Protein AF-A0A7S1AGC5-F1 (afdb_monomer_lite)

InterPro domains:
  IPR004308 Glutamate-cysteine ligase catalytic subunit [PF03074] (1-247)
  IPR004308 Glutamate-cysteine ligase catalytic subunit [PTHR11164] (1-246)
  IPR014746 Glutamine synthetase/guanido kinase, catalytic domain [SSF55931] (6-241)

Sequence (259 aa):
FGACQCCTQVTLLTRNLEEARFLTDQFLVLAPLFLALTAATPFYRGLVSDFDTRMPAFYQTWDDRREDELETVRNSRCSANDLFIGRSLVDDAQREADVNDVQVPVCGAALRCLMEAGVDPVLSRHAAHVLARDPLCVFKDRLEIDDETNNDHWEQLQGTNWGNVRFKPPPGVHSDIGWRVEFRSPEVQLTDFENAAIIATIRVVAQVIVEEQIDLVIPVSLCEANDVASSERDAASLGLFWFKDTSGVSRRPLSSILS

Secondary structure (DSSP, 8-state):
--TT--B--EEEE-SSHHHHHHHHHHHHHHHHHHHHHT----EETTEE-SBSSSHHHHHTTT----GGGTTT--S-SBSS------GGGTS-HHHHHHHS-S-----HHHHHHHHHTT--HHHHHHHHHHTTSPPS---GGGSS--TTT--HHHHHHHHT-B-SEEEE--SSTT-S---EEEE--PBPPSSHHHHHHHHHHHHHHHHHHHHHT------HHHHHHHHHHHHBTTHHHH-EEEEEETTEEEEEEHHHH--

Radius of gyration: 18.39 Å; chains: 1; bounding box: 48×44×51 Å

Structure (mmCIF, N/CA/C/O backbone):
data_AF-A0A7S1AGC5-F1
#
_entry.id   AF-A0A7S1AGC5-F1
#
loop_
_atom_site.group_PDB
_atom_site.id
_atom_site.type_symbol
_atom_site.label_atom_id
_atom_site.label_alt_id
_atom_site.label_comp_id
_atom_site.label_asym_id
_atom_site.label_entity_id
_atom_site.label_seq_id
_atom_site.pdbx_PDB_ins_code
_atom_site.Cartn_x
_atom_site.Cartn_y
_atom_site.Cartn_z
_atom_site.occupancy
_atom_site.B_iso_or_equiv
_atom_site.auth_seq_id
_atom_site.auth_comp_id
_atom_site.auth_asym_id
_atom_site.auth_atom_id
_atom_site.pdbx_PDB_model_num
ATOM 1 N N . PHE A 1 1 ? -14.255 10.837 -10.267 1.00 69.56 1 PHE A N 1
ATOM 2 C CA . PHE A 1 1 ? -13.808 11.642 -9.107 1.00 69.56 1 PHE A CA 1
ATOM 3 C C . PHE A 1 1 ? -12.783 10.808 -8.363 1.00 69.56 1 PHE A C 1
ATOM 5 O O . PHE A 1 1 ? -12.964 9.604 -8.356 1.00 69.56 1 PHE A O 1
ATOM 12 N N . GLY A 1 2 ? -11.745 11.416 -7.786 1.00 73.88 2 GLY A N 1
ATOM 13 C CA . GLY A 1 2 ? -10.820 10.725 -6.876 1.00 73.88 2 GLY A CA 1
ATOM 14 C C . GLY A 1 2 ? -9.352 11.137 -7.034 1.00 73.88 2 GLY A C 1
ATOM 15 O O . GLY A 1 2 ? -8.724 11.498 -6.048 1.00 73.88 2 GLY A O 1
ATOM 16 N N . ALA A 1 3 ? -8.847 11.282 -8.266 1.00 75.81 3 ALA A N 1
ATOM 17 C CA . ALA A 1 3 ? -7.484 11.786 -8.536 1.00 75.81 3 ALA A CA 1
ATOM 18 C C . ALA A 1 3 ? -7.168 13.155 -7.898 1.00 75.81 3 ALA A C 1
ATOM 20 O O . ALA A 1 3 ? -6.013 13.474 -7.643 1.00 75.81 3 ALA A O 1
ATOM 21 N N . CYS A 1 4 ? -8.195 13.983 -7.683 1.00 81.25 4 CYS A N 1
ATOM 22 C CA . CYS A 1 4 ? -8.073 15.333 -7.127 1.00 81.25 4 CYS A CA 1
ATOM 23 C C . CYS A 1 4 ? -8.247 15.380 -5.599 1.00 81.25 4 CYS A C 1
ATOM 25 O O . CYS A 1 4 ? -8.431 16.464 -5.051 1.00 81.25 4 CYS A O 1
ATOM 27 N N . GLN A 1 5 ? -8.273 14.229 -4.922 1.00 90.69 5 GLN A N 1
ATOM 28 C CA . GLN A 1 5 ? -8.320 14.161 -3.463 1.00 90.69 5 GLN A CA 1
ATOM 29 C C . GLN A 1 5 ? -6.912 14.295 -2.880 1.00 90.69 5 GLN A C 1
ATOM 31 O O . GLN A 1 5 ? -5.921 13.901 -3.495 1.00 90.69 5 GLN A O 1
ATOM 36 N N . CYS A 1 6 ? -6.833 14.853 -1.679 1.00 93.62 6 CYS A N 1
ATOM 37 C CA . CYS A 1 6 ? -5.575 15.099 -0.990 1.00 93.62 6 CYS A CA 1
ATOM 38 C C . CYS A 1 6 ? -5.292 13.996 0.038 1.00 93.62 6 CYS A C 1
ATOM 40 O O . CYS A 1 6 ? -6.204 13.353 0.552 1.00 93.62 6 CYS A O 1
ATOM 42 N N . CYS A 1 7 ? -4.016 13.778 0.341 1.00 96.06 7 CYS A N 1
ATOM 43 C CA . CYS A 1 7 ? -3.577 12.818 1.349 1.00 96.06 7 CYS A CA 1
ATOM 44 C C . CYS A 1 7 ? -2.245 13.242 1.957 1.00 96.06 7 CYS A C 1
ATOM 46 O O . CYS A 1 7 ? -1.524 14.059 1.377 1.00 96.06 7 CYS A O 1
ATOM 48 N N . THR A 1 8 ? -1.918 12.643 3.096 1.00 97.75 8 THR A N 1
ATOM 49 C CA . THR A 1 8 ? -0.620 12.804 3.748 1.00 97.75 8 THR A CA 1
ATOM 50 C C . THR A 1 8 ? 0.205 11.552 3.489 1.00 97.75 8 THR A C 1
ATOM 52 O O . THR A 1 8 ? -0.164 10.458 3.907 1.00 97.75 8 THR A O 1
ATOM 55 N N . GLN A 1 9 ? 1.322 11.706 2.773 1.00 97.94 9 GLN A N 1
ATOM 56 C CA . GLN A 1 9 ? 2.222 10.603 2.427 1.00 97.94 9 GLN A CA 1
ATOM 57 C C . GLN A 1 9 ? 3.586 10.806 3.079 1.00 97.94 9 GLN A C 1
ATOM 59 O O . GLN A 1 9 ? 4.119 11.916 3.091 1.00 97.94 9 GLN A O 1
ATOM 64 N N . VAL A 1 10 ? 4.170 9.724 3.592 1.00 98.38 10 VAL A N 1
ATOM 65 C CA . VAL A 1 10 ? 5.483 9.747 4.248 1.00 98.38 10 VAL A CA 1
ATOM 66 C C . VAL A 1 10 ? 6.407 8.777 3.536 1.00 98.38 10 VAL A C 1
ATOM 68 O O . VAL A 1 10 ? 6.153 7.579 3.532 1.00 98.38 10 VAL A O 1
ATOM 71 N N . THR A 1 11 ? 7.495 9.282 2.953 1.00 98.56 11 THR A N 1
ATOM 72 C CA . THR A 1 11 ? 8.557 8.440 2.386 1.00 98.56 11 THR A CA 1
ATOM 73 C C . THR A 1 11 ? 9.732 8.368 3.349 1.00 98.56 11 THR A C 1
ATOM 75 O O . THR A 1 11 ? 10.329 9.392 3.677 1.00 98.56 11 THR A O 1
ATOM 78 N N . LEU A 1 12 ? 10.085 7.157 3.773 1.00 98.44 12 LEU A N 1
ATOM 79 C CA . LEU A 1 12 ? 11.221 6.886 4.647 1.00 98.44 12 LEU A CA 1
ATOM 80 C C . LEU A 1 12 ? 12.354 6.237 3.849 1.00 98.44 12 LEU A C 1
ATOM 82 O O . LEU A 1 12 ? 12.118 5.302 3.087 1.00 98.44 12 LEU A O 1
ATOM 86 N N . LEU A 1 13 ? 13.578 6.735 4.030 1.00 97.81 13 LEU A N 1
ATOM 87 C CA . LEU A 1 13 ? 14.806 6.092 3.558 1.00 97.81 13 LEU A CA 1
ATOM 88 C C . LEU A 1 13 ? 15.202 4.989 4.545 1.00 97.81 13 LEU A C 1
ATOM 90 O O . LEU A 1 13 ? 15.234 5.242 5.749 1.00 97.81 13 LEU A O 1
ATOM 94 N N . THR A 1 14 ? 15.517 3.799 4.040 1.00 97.75 14 THR A N 1
ATOM 95 C CA . THR A 1 14 ? 15.947 2.656 4.857 1.00 97.75 14 THR A CA 1
ATOM 96 C C . THR A 1 14 ? 17.441 2.390 4.713 1.00 97.75 14 THR A C 1
ATOM 98 O O . THR A 1 14 ? 18.098 2.869 3.786 1.00 97.75 14 THR A O 1
ATOM 101 N N . ARG A 1 15 ? 17.996 1.600 5.638 1.00 96.38 15 ARG A N 1
ATOM 102 C CA . ARG A 1 15 ? 19.421 1.230 5.648 1.00 96.38 15 ARG A CA 1
ATOM 103 C C . ARG A 1 15 ? 19.830 0.421 4.417 1.00 96.38 15 ARG A C 1
ATOM 105 O O . ARG A 1 15 ? 20.948 0.563 3.933 1.00 96.38 15 ARG A O 1
ATOM 112 N N . ASN A 1 16 ? 18.952 -0.463 3.946 1.00 96.88 16 ASN A N 1
ATOM 113 C CA . ASN A 1 16 ? 19.202 -1.366 2.825 1.00 96.88 16 ASN A CA 1
ATOM 114 C C . ASN A 1 16 ? 17.882 -1.945 2.269 1.00 96.88 16 ASN A C 1
ATOM 116 O O . ASN A 1 16 ? 16.785 -1.591 2.714 1.00 96.88 16 ASN A O 1
ATOM 120 N N . LEU A 1 17 ? 18.015 -2.843 1.288 1.00 97.31 17 LEU A N 1
ATOM 121 C CA . LEU A 1 17 ? 16.912 -3.566 0.653 1.00 97.31 17 LEU A CA 1
ATOM 122 C C . LEU A 1 17 ? 16.112 -4.428 1.644 1.00 97.31 17 LEU A C 1
ATOM 124 O O . LEU A 1 17 ? 14.888 -4.464 1.569 1.00 97.31 17 LEU A O 1
ATOM 128 N N . GLU A 1 18 ? 16.778 -5.123 2.566 1.00 97.25 18 GLU A N 1
ATOM 129 C CA . GLU A 1 18 ? 16.114 -6.035 3.507 1.00 97.25 18 GLU A CA 1
ATOM 130 C C . GLU A 1 18 ? 15.197 -5.277 4.466 1.00 97.25 18 GLU A C 1
ATOM 132 O O . GLU A 1 18 ? 14.031 -5.638 4.616 1.00 97.25 18 GLU A O 1
ATOM 137 N N . GLU A 1 19 ? 15.682 -4.172 5.034 1.00 98.19 19 GLU A N 1
ATOM 138 C CA . GLU A 1 19 ? 14.865 -3.293 5.869 1.00 98.19 19 GLU A CA 1
ATOM 139 C C . GLU A 1 19 ? 13.709 -2.673 5.081 1.00 98.19 19 GLU A C 1
ATOM 141 O O . GLU A 1 19 ? 12.598 -2.595 5.599 1.00 98.19 19 GLU A O 1
ATOM 146 N N . ALA A 1 20 ? 13.937 -2.264 3.827 1.00 98.50 20 ALA A N 1
ATOM 147 C CA . ALA A 1 20 ? 12.875 -1.722 2.981 1.00 98.50 20 ALA A CA 1
ATOM 148 C C . ALA A 1 20 ? 11.747 -2.735 2.765 1.00 98.50 20 ALA A C 1
ATOM 150 O O . ALA A 1 20 ? 10.573 -2.386 2.869 1.00 98.50 20 ALA A O 1
ATOM 151 N N . ARG A 1 21 ? 12.096 -3.996 2.495 1.00 98.19 21 ARG A N 1
ATOM 152 C CA . ARG A 1 21 ? 11.124 -5.080 2.315 1.00 98.19 21 ARG A CA 1
ATOM 153 C C . ARG A 1 21 ? 10.388 -5.382 3.618 1.00 98.19 21 ARG A C 1
ATOM 155 O O . ARG A 1 21 ? 9.165 -5.432 3.620 1.00 98.19 21 ARG A O 1
ATOM 162 N N . PHE A 1 22 ? 11.120 -5.505 4.725 1.00 98.44 22 PHE A N 1
ATOM 163 C CA . PHE A 1 22 ? 10.536 -5.739 6.046 1.00 98.44 22 PHE A CA 1
ATOM 164 C C . PHE A 1 22 ? 9.552 -4.634 6.446 1.00 98.44 22 PHE A C 1
ATOM 166 O O . PHE A 1 22 ? 8.420 -4.926 6.828 1.00 98.44 22 PHE A O 1
ATOM 173 N N . LEU A 1 23 ? 9.961 -3.368 6.315 1.00 98.62 23 LEU A N 1
ATOM 174 C CA . LEU A 1 23 ? 9.132 -2.220 6.669 1.00 98.62 23 LEU A CA 1
ATOM 175 C C . LEU A 1 23 ? 7.927 -2.072 5.736 1.00 98.62 23 LEU A C 1
ATOM 177 O O . LEU A 1 23 ? 6.854 -1.703 6.208 1.00 98.62 23 LEU A O 1
ATOM 181 N N . THR A 1 24 ? 8.083 -2.386 4.443 1.00 98.56 24 THR A N 1
ATOM 182 C CA . THR A 1 24 ? 6.959 -2.438 3.495 1.00 98.56 24 THR A CA 1
ATOM 183 C C . THR A 1 24 ? 5.875 -3.359 4.040 1.00 98.56 24 THR A C 1
ATOM 185 O O . THR A 1 24 ? 4.752 -2.904 4.237 1.00 98.56 24 THR A O 1
ATOM 188 N N . ASP A 1 25 ? 6.223 -4.594 4.400 1.00 98.50 25 ASP A N 1
ATOM 189 C CA . ASP A 1 25 ? 5.255 -5.567 4.909 1.00 98.50 25 ASP A CA 1
ATOM 190 C C . ASP A 1 25 ? 4.541 -5.099 6.181 1.00 98.50 25 ASP A C 1
ATOM 192 O O . ASP A 1 25 ? 3.322 -5.225 6.291 1.00 98.50 25 ASP A O 1
ATOM 196 N N . GLN A 1 26 ? 5.266 -4.497 7.128 1.00 98.31 26 GLN A N 1
ATOM 197 C CA . GLN A 1 26 ? 4.637 -4.017 8.364 1.00 98.31 26 GLN A CA 1
ATOM 198 C C . GLN A 1 26 ? 3.696 -2.840 8.091 1.00 98.31 26 GLN A C 1
ATOM 200 O O . GLN A 1 26 ? 2.616 -2.730 8.673 1.00 98.31 26 GLN A O 1
ATOM 205 N N . PHE A 1 27 ? 4.081 -1.964 7.166 1.00 98.62 27 PHE A N 1
ATOM 206 C CA . PHE A 1 27 ? 3.257 -0.843 6.744 1.00 98.62 27 PHE A CA 1
ATOM 207 C C . PHE A 1 27 ? 1.986 -1.277 6.015 1.00 98.62 27 PHE A C 1
ATOM 209 O O . PHE A 1 27 ? 0.966 -0.611 6.183 1.00 98.62 27 PHE A O 1
ATOM 216 N N . LEU A 1 28 ? 2.007 -2.383 5.262 1.00 98.12 28 LEU A N 1
ATOM 217 C CA . LEU A 1 28 ? 0.807 -2.926 4.612 1.00 98.12 28 LEU A CA 1
ATOM 218 C C . LEU A 1 28 ? -0.292 -3.232 5.641 1.00 98.12 28 LEU A C 1
ATOM 220 O O . LEU A 1 28 ? -1.453 -2.903 5.410 1.00 98.12 28 LEU A O 1
ATOM 224 N N . VAL A 1 29 ? 0.080 -3.789 6.797 1.00 98.31 29 VAL A N 1
ATOM 225 C CA . VAL A 1 29 ? -0.856 -4.123 7.884 1.00 98.31 29 VAL A CA 1
ATOM 226 C C . VAL A 1 29 ? -1.382 -2.869 8.587 1.00 98.31 29 VAL A C 1
ATOM 228 O O . VAL A 1 29 ? -2.554 -2.794 8.953 1.00 98.31 29 VAL A O 1
ATOM 231 N N . LEU A 1 30 ? -0.523 -1.864 8.771 1.00 98.44 30 LEU A N 1
ATOM 232 C CA . LEU A 1 30 ? -0.872 -0.624 9.469 1.00 98.44 30 LEU A CA 1
ATOM 233 C C . LEU A 1 30 ? -1.668 0.361 8.609 1.00 98.44 30 LEU A C 1
ATOM 235 O O . LEU A 1 30 ? -2.401 1.189 9.153 1.00 98.44 30 LEU A O 1
ATOM 239 N N . ALA A 1 31 ? -1.527 0.301 7.286 1.00 98.44 31 ALA A N 1
ATOM 240 C CA . ALA A 1 31 ? -2.108 1.280 6.377 1.00 98.44 31 ALA A CA 1
ATOM 241 C C . ALA A 1 31 ? -3.631 1.461 6.539 1.00 98.44 31 ALA A C 1
ATOM 243 O O . ALA A 1 31 ? -4.048 2.619 6.660 1.00 98.44 31 ALA A O 1
ATOM 244 N N . PRO A 1 32 ? -4.455 0.399 6.633 1.00 98.25 32 PRO A N 1
ATOM 245 C CA . PRO A 1 32 ? -5.886 0.546 6.892 1.00 98.25 32 PRO A CA 1
ATOM 246 C C . PRO A 1 32 ? -6.211 1.169 8.256 1.00 98.25 32 PRO A C 1
ATOM 248 O O . PRO A 1 32 ? -7.157 1.940 8.379 1.00 98.25 32 PRO A O 1
ATOM 251 N N . LEU A 1 33 ? -5.413 0.892 9.293 1.00 98.31 33 LEU A N 1
ATOM 252 C CA . LEU A 1 33 ? -5.657 1.449 10.629 1.00 98.31 33 LEU A CA 1
ATOM 253 C C . LEU A 1 33 ? -5.441 2.965 10.633 1.00 98.31 33 LEU A C 1
ATOM 255 O O . LEU A 1 33 ? -6.264 3.715 11.152 1.00 98.31 33 LEU A O 1
ATOM 259 N N . PHE A 1 34 ? -4.357 3.426 10.002 1.00 98.44 34 PHE A N 1
ATOM 260 C CA . PHE A 1 34 ? -4.093 4.856 9.836 1.00 98.44 34 PHE A CA 1
ATOM 261 C C . PHE A 1 34 ? -5.129 5.539 8.942 1.00 98.44 34 PHE A C 1
ATOM 263 O O . PHE A 1 34 ? -5.485 6.684 9.204 1.00 98.44 34 PHE A O 1
ATOM 270 N N . LEU A 1 35 ? -5.631 4.856 7.912 1.00 98.50 35 LEU A N 1
ATOM 271 C CA . LEU A 1 35 ? -6.702 5.377 7.066 1.00 98.50 35 LEU A CA 1
ATOM 272 C C . LEU A 1 35 ? -7.980 5.629 7.877 1.00 98.50 35 LEU A C 1
ATOM 274 O O . LEU A 1 35 ? -8.516 6.732 7.820 1.00 98.50 35 LEU A O 1
ATOM 278 N N . ALA A 1 36 ? -8.393 4.660 8.701 1.00 98.50 36 ALA A N 1
ATOM 279 C CA . ALA A 1 36 ? -9.536 4.816 9.597 1.00 98.50 36 ALA A CA 1
ATOM 280 C C . ALA A 1 36 ? -9.314 5.948 10.612 1.00 98.50 36 ALA A C 1
ATOM 282 O O . ALA A 1 36 ? -10.169 6.812 10.772 1.00 98.50 36 ALA A O 1
ATOM 283 N N . LEU A 1 37 ? -8.147 5.985 11.269 1.00 98.12 37 LEU A N 1
ATOM 284 C CA . LEU A 1 37 ? -7.817 7.006 12.274 1.00 98.12 37 LEU A CA 1
ATOM 285 C C . LEU A 1 37 ? -7.817 8.433 11.730 1.00 98.12 37 LEU A C 1
ATOM 287 O O . LEU A 1 37 ? -8.076 9.370 12.479 1.00 98.12 37 LEU A O 1
ATOM 291 N N . THR A 1 38 ? -7.467 8.598 10.459 1.00 98.50 38 THR A N 1
ATOM 292 C CA . THR A 1 38 ? -7.294 9.915 9.839 1.00 98.50 38 THR A CA 1
ATOM 293 C C . THR A 1 38 ? -8.488 10.330 8.987 1.00 98.50 38 THR A C 1
ATOM 295 O O . THR A 1 38 ? -8.421 11.383 8.367 1.00 98.50 38 THR A O 1
ATOM 298 N N . ALA A 1 39 ? -9.567 9.541 8.962 1.00 98.31 39 ALA A N 1
ATOM 299 C CA . ALA A 1 39 ? -10.744 9.745 8.124 1.00 98.31 39 ALA A CA 1
ATOM 300 C C . ALA A 1 39 ? -11.201 11.220 8.050 1.00 98.31 39 ALA A C 1
ATOM 302 O O . ALA A 1 39 ? -11.499 11.843 9.070 1.00 98.31 39 ALA A O 1
ATOM 303 N N . ALA A 1 40 ? -11.232 11.784 6.835 1.00 97.50 40 ALA A N 1
ATOM 304 C CA . ALA A 1 40 ? -11.500 13.208 6.602 1.00 97.50 40 ALA A CA 1
ATOM 305 C C . ALA A 1 40 ? -12.318 13.490 5.323 1.00 97.50 40 ALA A C 1
ATOM 307 O O . ALA A 1 40 ? -12.427 14.644 4.900 1.00 97.50 40 ALA A O 1
ATOM 308 N N . THR A 1 41 ? -12.931 12.467 4.714 1.00 96.31 41 THR A N 1
ATOM 309 C CA . THR A 1 41 ? -13.702 12.600 3.464 1.00 96.31 41 THR A CA 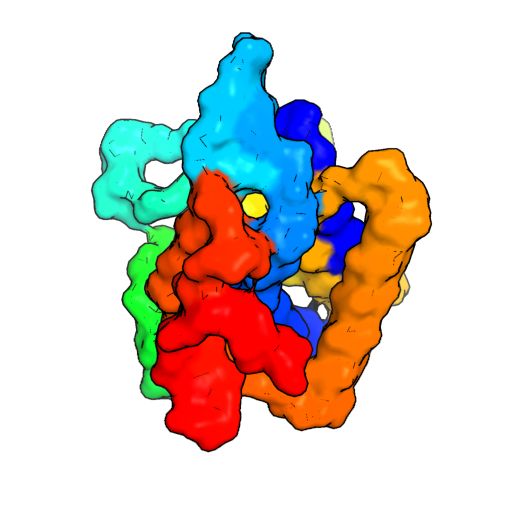1
ATOM 310 C C . THR A 1 41 ? -15.120 11.995 3.556 1.00 96.31 41 THR A C 1
ATOM 312 O O . THR A 1 41 ? -15.431 11.047 2.836 1.00 96.31 41 THR A O 1
ATOM 315 N N . PRO A 1 42 ? -16.031 12.559 4.376 1.00 96.31 42 PRO A N 1
ATOM 316 C CA . PRO A 1 42 ? -17.417 12.083 4.492 1.00 96.31 42 PRO A CA 1
ATOM 317 C C . PRO A 1 42 ? -18.399 12.725 3.491 1.00 96.31 42 PRO A C 1
ATOM 319 O O . PRO A 1 42 ? -19.610 12.496 3.552 1.00 96.31 42 PRO A O 1
ATOM 322 N N . PHE A 1 43 ? -17.914 13.578 2.580 1.00 94.88 43 PHE A N 1
ATOM 323 C CA . PHE A 1 43 ? -18.758 14.278 1.611 1.00 94.88 43 PHE A CA 1
ATOM 324 C C . PHE A 1 43 ? -18.229 14.151 0.187 1.00 94.88 43 PHE A C 1
ATOM 326 O O . PHE A 1 43 ? -17.065 14.433 -0.098 1.00 94.88 43 PHE A O 1
ATOM 333 N N . TYR A 1 44 ? -19.133 13.849 -0.742 1.00 92.25 44 TYR A N 1
ATOM 334 C CA . TYR A 1 44 ? -18.844 13.765 -2.168 1.00 92.25 44 TYR A CA 1
ATOM 335 C C . TYR A 1 44 ? -19.910 14.495 -2.970 1.00 92.25 44 TYR A C 1
ATOM 337 O O . TYR A 1 44 ? -21.100 14.228 -2.836 1.00 92.25 44 TYR A O 1
ATOM 345 N N . ARG A 1 45 ? -19.489 15.407 -3.856 1.00 90.25 45 ARG A N 1
ATOM 346 C CA . ARG A 1 45 ? -20.386 16.134 -4.782 1.00 90.25 45 ARG A CA 1
ATOM 347 C C . ARG A 1 45 ? -21.573 16.834 -4.089 1.00 90.25 45 ARG A C 1
ATOM 349 O O . ARG A 1 45 ? -22.655 16.915 -4.663 1.00 90.25 45 ARG A O 1
ATOM 356 N N . GLY A 1 46 ? -21.371 17.337 -2.870 1.00 93.81 46 GLY A N 1
ATOM 357 C CA . GLY A 1 46 ? -22.422 17.987 -2.077 1.00 93.81 46 GLY A CA 1
ATOM 358 C C . GLY A 1 46 ? -23.392 17.022 -1.384 1.00 93.81 46 GLY A C 1
ATOM 359 O O . GLY A 1 46 ? -24.415 17.467 -0.873 1.00 93.81 46 GLY A O 1
ATOM 360 N N . LEU A 1 47 ? -23.086 15.723 -1.367 1.00 95.31 47 LEU A N 1
ATOM 361 C CA . LEU A 1 47 ? -23.840 14.683 -0.672 1.00 95.31 47 LEU A CA 1
ATOM 362 C C . LEU A 1 47 ? -23.006 14.109 0.476 1.00 95.31 47 LEU A C 1
ATOM 364 O O . LEU A 1 47 ? -21.778 14.086 0.398 1.00 95.31 47 LEU A O 1
ATOM 368 N N . VAL A 1 48 ? -23.684 13.623 1.513 1.00 96.25 48 VAL A N 1
ATOM 369 C CA . VAL A 1 48 ? -23.073 12.830 2.589 1.00 96.25 48 VAL A CA 1
ATOM 370 C C . VAL A 1 48 ? -22.842 11.412 2.065 1.00 96.25 48 VAL A C 1
ATOM 372 O O . VAL A 1 48 ? -23.774 10.821 1.514 1.00 96.25 48 VAL A O 1
ATOM 375 N N . SER A 1 49 ? -21.629 10.877 2.199 1.00 94.69 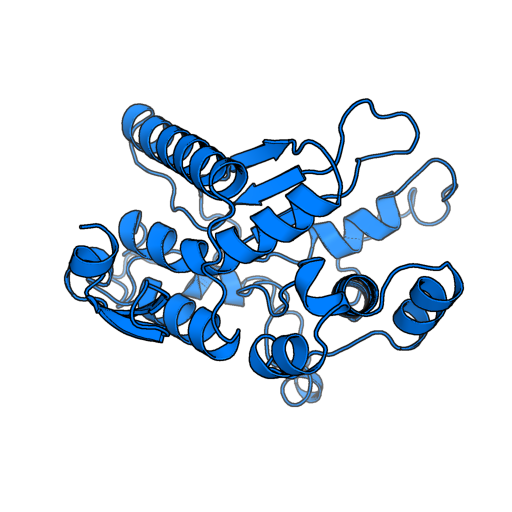49 SER A N 1
ATOM 376 C CA . SER A 1 49 ? -21.339 9.470 1.896 1.00 94.69 49 SER A CA 1
ATOM 377 C C . SER A 1 49 ? -21.574 8.568 3.104 1.00 94.69 49 SER A C 1
ATOM 379 O O . SER A 1 49 ? -21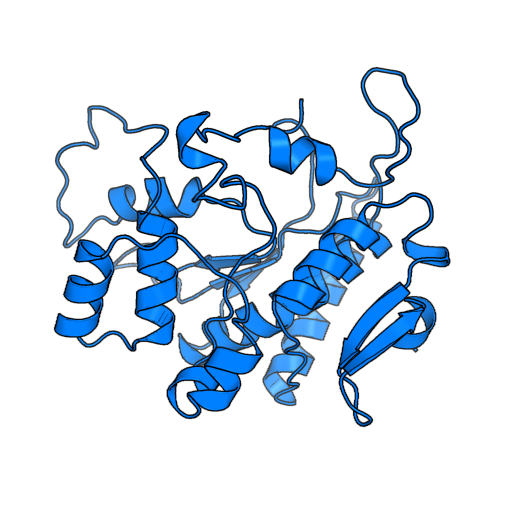.607 9.024 4.241 1.00 94.69 49 SER A O 1
ATOM 381 N N . ASP A 1 50 ? -21.704 7.266 2.847 1.00 95.31 50 ASP A N 1
ATOM 382 C CA . ASP A 1 50 ? -21.675 6.221 3.886 1.00 95.31 50 ASP A CA 1
ATOM 383 C C . ASP A 1 50 ? -20.243 5.706 4.152 1.00 95.31 50 ASP A C 1
ATOM 385 O O . ASP A 1 50 ? -20.035 4.623 4.690 1.00 95.31 50 ASP A O 1
ATOM 389 N N . PHE A 1 51 ? -19.255 6.500 3.735 1.00 95.50 51 PHE A N 1
ATOM 390 C CA . PHE A 1 51 ? -17.825 6.281 3.917 1.00 95.50 51 PHE A CA 1
ATOM 391 C C . PHE A 1 51 ? -17.199 7.562 4.452 1.00 95.50 51 PHE A C 1
ATOM 393 O O . PHE A 1 51 ? -17.615 8.643 4.022 1.00 95.50 51 PHE A O 1
ATOM 400 N N . ASP A 1 52 ? -16.171 7.435 5.288 1.00 97.62 52 ASP A N 1
ATOM 401 C CA . ASP A 1 52 ? -15.483 8.580 5.904 1.00 97.62 52 ASP A CA 1
ATOM 402 C C . ASP A 1 52 ? -14.109 8.880 5.272 1.00 97.62 52 ASP A C 1
ATOM 404 O O . ASP A 1 52 ? -13.431 9.832 5.664 1.00 97.62 52 ASP A O 1
ATOM 408 N N . THR A 1 53 ? -13.680 8.097 4.277 1.00 97.00 53 THR A N 1
ATOM 409 C CA . THR A 1 53 ? -12.343 8.205 3.667 1.00 97.00 53 THR A CA 1
ATOM 410 C C . THR A 1 53 ? -12.395 8.362 2.149 1.00 97.00 53 THR A C 1
ATOM 412 O O . THR A 1 53 ? -13.429 8.173 1.495 1.00 97.00 53 THR A O 1
ATOM 415 N N . ARG A 1 54 ? -11.246 8.711 1.556 1.00 95.31 54 ARG A N 1
ATOM 416 C CA . ARG A 1 54 ? -11.111 8.907 0.110 1.00 95.31 54 ARG A CA 1
ATOM 417 C C . ARG A 1 54 ? -11.004 7.608 -0.698 1.00 95.31 54 ARG A C 1
ATOM 419 O O . ARG A 1 54 ? -11.287 7.615 -1.897 1.00 95.31 54 ARG A O 1
ATOM 426 N N . MET A 1 55 ? -10.563 6.510 -0.076 1.00 93.62 55 MET A N 1
ATOM 427 C CA . MET A 1 55 ? -10.119 5.312 -0.802 1.00 93.62 55 MET A CA 1
ATOM 428 C C . MET A 1 55 ? -11.190 4.679 -1.697 1.00 93.62 55 MET A C 1
ATOM 430 O O . MET A 1 55 ? -10.861 4.384 -2.848 1.00 93.62 55 MET A O 1
ATOM 434 N N . PRO A 1 56 ? -12.470 4.559 -1.283 1.00 92.75 56 PRO A N 1
ATOM 435 C CA . PRO A 1 56 ? -13.500 3.981 -2.145 1.00 92.75 56 PRO A CA 1
ATOM 436 C C . PRO A 1 56 ? -13.651 4.712 -3.485 1.00 92.75 56 PRO A C 1
ATOM 438 O O . PRO A 1 56 ? -13.865 4.076 -4.516 1.00 92.75 56 PRO A O 1
ATOM 441 N N . ALA A 1 57 ? -13.515 6.042 -3.497 1.00 92.50 57 ALA A N 1
ATOM 442 C CA . ALA A 1 57 ? -13.538 6.834 -4.726 1.00 92.50 57 ALA A CA 1
ATOM 443 C C . ALA A 1 57 ? -12.192 6.787 -5.470 1.00 92.50 57 ALA A C 1
ATOM 445 O O . ALA A 1 57 ? -12.159 6.713 -6.702 1.00 92.50 57 ALA A O 1
ATOM 446 N N . PHE A 1 58 ? -11.079 6.815 -4.735 1.00 92.06 58 PHE A N 1
ATOM 447 C CA . PHE A 1 58 ? -9.734 6.758 -5.302 1.00 92.06 58 PHE A CA 1
ATOM 448 C C . PHE A 1 58 ? -9.490 5.463 -6.090 1.00 92.06 58 PHE A C 1
ATOM 450 O O . PHE A 1 58 ? -9.023 5.527 -7.226 1.00 92.06 58 PHE A O 1
ATOM 457 N N . TYR A 1 59 ? -9.884 4.304 -5.560 1.00 91.88 59 TYR A N 1
ATOM 458 C CA . TYR A 1 59 ? -9.671 3.008 -6.217 1.00 91.88 59 TYR A CA 1
ATOM 459 C C . TYR A 1 59 ? -10.379 2.863 -7.566 1.00 91.88 59 TYR A C 1
ATOM 461 O O . TYR A 1 59 ? -9.883 2.190 -8.470 1.00 91.88 59 TYR A O 1
ATOM 469 N N . GLN A 1 60 ? -11.486 3.580 -7.746 1.00 90.44 60 GLN A N 1
ATOM 470 C CA . GLN A 1 60 ? -12.243 3.612 -8.998 1.00 90.44 60 GLN A CA 1
ATOM 471 C C . GLN A 1 60 ? -11.693 4.623 -10.018 1.00 90.44 60 GLN A C 1
ATOM 473 O O . GLN A 1 60 ? -12.188 4.703 -11.138 1.00 90.44 60 GLN A O 1
ATOM 478 N N . THR A 1 61 ? -10.713 5.453 -9.648 1.00 88.88 61 THR A N 1
ATOM 479 C CA . THR A 1 61 ? -10.293 6.601 -10.470 1.00 88.88 61 THR A CA 1
ATOM 480 C C . THR A 1 61 ? -9.529 6.197 -11.724 1.00 88.88 61 THR A C 1
ATOM 482 O O . THR A 1 61 ? -9.767 6.768 -12.788 1.00 88.88 61 THR A O 1
ATOM 485 N N . TRP A 1 62 ? -8.601 5.254 -11.590 1.00 88.62 62 TRP A N 1
ATOM 486 C CA . TRP A 1 62 ? -7.763 4.764 -12.685 1.00 88.62 62 TRP A CA 1
ATOM 487 C C . TRP A 1 62 ? -7.919 3.256 -12.846 1.00 88.62 62 TRP A C 1
ATOM 489 O O . TRP A 1 62 ? -6.941 2.555 -13.083 1.00 88.62 62 TRP A O 1
ATOM 499 N N . ASP A 1 63 ? -9.144 2.761 -12.672 1.00 93.06 63 ASP A N 1
ATOM 500 C CA . ASP A 1 63 ? -9.462 1.380 -13.004 1.00 93.06 63 ASP A CA 1
ATOM 501 C C . ASP A 1 63 ? -9.525 1.237 -14.528 1.00 93.06 63 ASP A C 1
ATOM 503 O O . ASP A 1 63 ? -10.481 1.663 -15.175 1.00 93.06 63 ASP A O 1
ATOM 507 N N . ASP A 1 64 ? -8.446 0.714 -15.098 1.00 93.81 64 ASP A N 1
ATOM 508 C CA . ASP A 1 64 ? -8.246 0.535 -16.532 1.00 93.81 64 ASP A CA 1
ATOM 509 C C . ASP A 1 64 ? -8.516 -0.898 -17.000 1.00 93.81 64 ASP A C 1
ATOM 511 O O . ASP A 1 64 ? -8.256 -1.224 -18.157 1.00 93.81 64 ASP A O 1
ATOM 515 N N . ARG A 1 65 ? -9.051 -1.747 -16.115 1.00 94.94 65 ARG A N 1
ATOM 516 C CA . ARG A 1 65 ? -9.413 -3.121 -16.456 1.00 94.94 65 ARG A CA 1
ATOM 517 C C . ARG A 1 65 ? -10.506 -3.131 -17.513 1.00 94.94 65 ARG A C 1
ATOM 519 O O . ARG A 1 65 ? -11.547 -2.484 -17.370 1.00 94.94 65 ARG A O 1
ATOM 526 N N . ARG A 1 66 ? -10.294 -3.922 -18.557 1.00 93.31 66 ARG A N 1
ATOM 527 C CA . ARG A 1 66 ? -11.342 -4.261 -19.518 1.00 93.31 66 ARG A CA 1
ATOM 528 C C . ARG A 1 66 ? -12.338 -5.240 -18.899 1.00 93.31 66 ARG A C 1
ATOM 530 O O . ARG A 1 66 ? -12.039 -5.920 -17.921 1.00 93.31 66 ARG A O 1
ATOM 537 N N . GLU A 1 67 ? -13.514 -5.356 -19.510 1.00 94.38 67 GLU A N 1
ATOM 538 C CA . GLU A 1 67 ? -14.559 -6.289 -19.068 1.00 94.38 67 GLU A CA 1
ATOM 539 C C . GLU A 1 67 ? -14.057 -7.744 -19.011 1.00 94.38 67 GLU A C 1
ATOM 541 O O . GLU A 1 67 ? -14.338 -8.445 -18.044 1.00 94.38 67 GLU A O 1
ATOM 546 N N . ASP A 1 68 ? -13.234 -8.167 -19.979 1.00 93.62 68 ASP A N 1
ATOM 547 C CA . ASP A 1 68 ? -12.610 -9.497 -20.011 1.00 93.62 68 ASP A CA 1
ATOM 548 C C . ASP A 1 68 ? -11.531 -9.702 -18.931 1.00 93.62 68 ASP A C 1
ATOM 550 O O . ASP A 1 68 ? -11.207 -10.834 -18.575 1.00 93.62 68 ASP A O 1
ATOM 554 N N . GLU A 1 69 ? -10.983 -8.621 -18.375 1.00 92.44 69 GLU A N 1
ATOM 555 C CA . GLU A 1 69 ? -9.951 -8.678 -17.338 1.00 92.44 69 GLU A CA 1
ATOM 556 C C . GLU A 1 69 ? -10.543 -8.758 -15.931 1.00 92.44 69 GLU A C 1
ATOM 558 O O . GLU A 1 69 ? -9.854 -9.207 -15.019 1.00 92.44 69 GLU A O 1
ATOM 563 N N . LEU A 1 70 ? -11.814 -8.391 -15.729 1.00 90.94 70 LEU A N 1
ATOM 564 C CA . LEU A 1 70 ? -12.450 -8.388 -14.404 1.00 90.94 70 LEU A CA 1
ATOM 565 C C . LEU A 1 70 ? -12.478 -9.774 -13.736 1.00 90.94 70 LEU A C 1
ATOM 567 O O . LEU A 1 70 ? -12.476 -9.858 -12.510 1.00 90.94 70 LEU A O 1
ATOM 571 N N . GLU A 1 71 ? -12.465 -10.856 -14.521 1.00 87.25 71 GLU A N 1
ATOM 572 C CA . GLU A 1 71 ? -12.424 -12.233 -14.008 1.00 87.25 71 GLU A CA 1
ATOM 573 C C . GLU A 1 71 ? -11.022 -12.677 -13.556 1.00 87.25 71 GLU A C 1
ATOM 575 O O . GLU A 1 71 ? -10.895 -13.576 -12.727 1.00 87.25 71 GLU A O 1
ATOM 580 N N . THR A 1 72 ? -9.961 -12.069 -14.096 1.00 85.44 72 THR A N 1
ATOM 581 C CA . THR A 1 72 ? -8.564 -12.511 -13.897 1.00 85.44 72 THR A CA 1
ATOM 582 C C . THR A 1 72 ? -7.722 -11.509 -13.110 1.00 85.44 72 THR A C 1
ATOM 584 O O . THR A 1 72 ? -6.734 -11.870 -12.470 1.00 85.44 72 THR A O 1
ATOM 587 N N . VAL A 1 73 ? -8.132 -10.244 -13.118 1.00 90.62 73 VAL A N 1
ATOM 588 C CA . VAL A 1 73 ? -7.485 -9.121 -12.458 1.00 90.62 73 VAL A CA 1
ATOM 589 C C . VAL A 1 73 ? -8.430 -8.591 -11.389 1.00 90.62 73 VAL A C 1
ATOM 591 O O . VAL A 1 73 ? -9.281 -7.731 -11.622 1.00 90.62 73 VAL A O 1
ATOM 594 N N . ARG A 1 74 ? -8.253 -9.112 -10.176 1.00 89.00 74 ARG A N 1
ATOM 595 C CA . ARG A 1 74 ? -9.149 -8.866 -9.040 1.00 89.00 74 ARG A CA 1
ATOM 596 C C . ARG A 1 74 ? -9.305 -7.394 -8.647 1.00 89.00 74 ARG A C 1
ATOM 598 O O . ARG A 1 74 ? -10.406 -6.968 -8.304 1.00 89.00 74 ARG A O 1
ATOM 605 N N . ASN A 1 75 ? -8.226 -6.620 -8.748 1.00 92.12 75 ASN A N 1
ATOM 606 C CA . ASN A 1 75 ? -8.128 -5.264 -8.221 1.00 92.12 75 ASN A CA 1
ATOM 607 C C . ASN A 1 75 ? -7.745 -4.270 -9.328 1.00 92.12 75 ASN A C 1
ATOM 609 O O . ASN A 1 75 ? -6.993 -4.593 -10.257 1.00 92.12 75 ASN A O 1
ATOM 613 N N . SER A 1 76 ? -8.259 -3.044 -9.211 1.00 93.25 76 SER A N 1
ATOM 614 C CA . SER A 1 76 ? -7.760 -1.879 -9.952 1.00 93.25 76 SER A CA 1
ATOM 615 C C . SER A 1 76 ? -6.261 -1.703 -9.683 1.00 93.25 76 SER A C 1
ATOM 617 O O . SER A 1 76 ? -5.762 -2.116 -8.642 1.00 93.25 76 SER A O 1
ATOM 619 N N . ARG A 1 77 ? -5.524 -1.040 -10.577 1.00 93.06 77 ARG A N 1
ATOM 620 C CA . ARG A 1 77 ? -4.145 -0.590 -10.282 1.00 93.06 77 ARG A CA 1
ATOM 621 C C . ARG A 1 77 ? -4.074 0.415 -9.122 1.00 93.06 77 ARG A C 1
ATOM 623 O O . ARG A 1 77 ? -2.986 0.733 -8.646 1.00 93.06 77 ARG A O 1
ATOM 630 N N . CYS A 1 78 ? -5.222 0.951 -8.708 1.00 92.56 78 CYS A N 1
ATOM 631 C CA . CYS A 1 78 ? -5.402 1.719 -7.483 1.00 92.56 78 CYS A CA 1
ATOM 632 C C . CYS A 1 78 ? -6.147 0.842 -6.486 1.00 92.56 78 CYS A C 1
ATOM 634 O O . CYS A 1 78 ? -7.371 0.752 -6.548 1.00 92.56 78 CYS A O 1
ATOM 636 N N . SER A 1 79 ? -5.420 0.188 -5.595 1.00 93.69 79 SER A N 1
ATOM 637 C CA . SER A 1 79 ? -5.983 -0.719 -4.596 1.00 93.69 79 SER A CA 1
ATOM 638 C C . SER A 1 79 ? -5.043 -0.836 -3.405 1.00 93.69 79 SER A C 1
ATOM 640 O O . SER A 1 79 ? -3.915 -0.340 -3.439 1.00 93.69 79 SER A O 1
ATOM 642 N N . ALA A 1 80 ? -5.470 -1.533 -2.355 1.00 93.75 80 ALA A N 1
ATOM 643 C CA . ALA A 1 80 ? -4.526 -2.084 -1.395 1.00 93.75 80 ALA A CA 1
ATOM 644 C C . ALA A 1 80 ? -3.478 -2.965 -2.109 1.00 93.75 80 ALA A C 1
ATOM 646 O O . ALA A 1 80 ? -3.728 -3.511 -3.185 1.00 93.75 80 ALA A O 1
ATOM 647 N N . ASN A 1 81 ? -2.284 -3.066 -1.524 1.00 95.25 81 ASN A N 1
ATOM 648 C CA . ASN A 1 81 ? -1.211 -3.899 -2.061 1.00 95.25 81 ASN A CA 1
ATOM 649 C C . ASN A 1 81 ? -1.567 -5.389 -1.951 1.00 95.25 81 ASN A C 1
ATOM 651 O O . ASN A 1 81 ? -1.984 -5.838 -0.888 1.00 95.25 81 ASN A O 1
ATOM 655 N N . ASP A 1 82 ? -1.305 -6.155 -3.009 1.00 95.44 82 ASP A N 1
ATOM 656 C CA . ASP A 1 82 ? -1.691 -7.570 -3.081 1.00 95.44 82 ASP A CA 1
ATOM 657 C C . ASP A 1 82 ? -0.634 -8.567 -2.567 1.00 95.44 82 ASP A C 1
ATOM 659 O O . ASP A 1 82 ? -0.898 -9.766 -2.513 1.00 95.44 82 ASP A O 1
ATOM 663 N N . LEU A 1 83 ? 0.585 -8.113 -2.254 1.00 97.56 83 LEU A N 1
ATOM 664 C CA . LEU A 1 83 ? 1.704 -8.990 -1.895 1.00 97.56 83 LEU A CA 1
ATOM 665 C C . LEU A 1 83 ? 2.583 -8.387 -0.800 1.00 97.56 83 LEU A C 1
ATOM 667 O O . LEU A 1 83 ? 3.036 -7.245 -0.917 1.00 97.56 83 LEU A O 1
ATOM 671 N N . PHE A 1 84 ? 2.913 -9.215 0.185 1.00 98.31 84 PHE A N 1
ATOM 672 C CA . PHE A 1 84 ? 4.083 -9.049 1.034 1.00 98.31 84 PHE A CA 1
ATOM 673 C C . PHE A 1 84 ? 5.350 -9.454 0.288 1.00 98.31 84 PHE A C 1
ATOM 675 O O . PHE A 1 84 ? 5.355 -10.373 -0.538 1.00 98.31 84 PHE A O 1
ATOM 682 N N . ILE A 1 85 ? 6.438 -8.757 0.596 1.00 97.94 85 ILE A N 1
ATOM 683 C CA . ILE A 1 85 ? 7.709 -8.855 -0.114 1.00 97.94 85 ILE A CA 1
ATOM 684 C C . ILE A 1 85 ? 8.899 -9.119 0.805 1.00 97.94 85 ILE A C 1
ATOM 686 O O . ILE A 1 85 ? 10.030 -9.151 0.323 1.00 97.94 85 ILE A O 1
ATOM 690 N N . GLY A 1 86 ? 8.692 -9.296 2.108 1.00 96.38 86 GLY A N 1
ATOM 691 C CA . GLY A 1 86 ? 9.724 -9.493 3.121 1.00 96.38 86 GLY A CA 1
ATOM 692 C C . GLY A 1 86 ? 10.684 -10.636 2.810 1.00 96.38 86 GLY A C 1
ATOM 693 O O . GLY A 1 86 ? 10.306 -11.679 2.278 1.00 96.38 86 GLY A O 1
ATOM 694 N N . ARG A 1 87 ? 11.961 -10.455 3.172 1.00 92.00 87 ARG A N 1
ATOM 695 C CA . ARG A 1 87 ? 12.990 -11.486 2.965 1.00 92.00 87 ARG A CA 1
ATOM 696 C C . ARG A 1 87 ? 12.685 -12.775 3.737 1.00 92.00 87 ARG A C 1
ATOM 698 O O . ARG A 1 87 ? 12.967 -13.849 3.223 1.00 92.00 87 ARG A O 1
ATOM 705 N N . SER A 1 88 ? 12.048 -12.673 4.905 1.00 89.06 88 SER A N 1
ATOM 706 C CA . SER A 1 88 ? 11.642 -13.823 5.726 1.00 89.06 88 SER A CA 1
ATOM 707 C C . SER A 1 88 ? 10.694 -14.792 5.011 1.00 89.06 88 SER A C 1
ATOM 709 O O . SER A 1 88 ? 10.666 -15.966 5.359 1.00 89.06 88 SER A O 1
ATOM 711 N N . LEU A 1 89 ? 9.953 -14.331 3.998 1.00 93.94 89 LEU A N 1
ATOM 712 C CA . LEU A 1 89 ? 9.072 -15.177 3.188 1.00 93.94 89 LEU A CA 1
ATOM 713 C C . LEU A 1 89 ? 9.842 -16.012 2.159 1.00 93.94 89 LEU A C 1
ATOM 715 O O . LEU A 1 89 ? 9.352 -17.033 1.695 1.00 93.94 89 LEU A O 1
ATOM 719 N N . VAL A 1 90 ? 11.063 -15.605 1.800 1.00 93.88 90 VAL A N 1
ATOM 720 C CA . VAL A 1 90 ? 11.909 -16.383 0.883 1.00 93.88 90 VAL A CA 1
ATOM 721 C C . VAL A 1 90 ? 12.408 -17.657 1.555 1.00 93.88 90 VAL A C 1
ATOM 723 O O . VAL A 1 90 ? 12.543 -18.691 0.905 1.00 93.88 90 VAL A O 1
ATOM 726 N N . ASP A 1 91 ? 12.687 -17.570 2.852 1.00 90.75 91 ASP A N 1
ATOM 727 C CA . ASP A 1 91 ? 13.285 -18.660 3.617 1.00 90.75 91 ASP A CA 1
ATOM 728 C C . ASP A 1 91 ? 12.212 -19.608 4.209 1.00 90.75 91 ASP A C 1
ATOM 730 O O . ASP A 1 91 ? 12.549 -20.683 4.706 1.00 90.75 91 ASP A O 1
ATOM 734 N N . ASP A 1 92 ? 10.924 -19.247 4.109 1.00 95.06 92 ASP A N 1
ATOM 735 C CA . ASP A 1 92 ? 9.773 -20.025 4.583 1.00 95.06 92 ASP A CA 1
ATOM 736 C C . ASP A 1 92 ? 8.617 -19.995 3.564 1.00 95.06 92 ASP A C 1
ATOM 738 O O . ASP A 1 92 ? 7.737 -19.131 3.590 1.00 95.06 92 ASP A O 1
ATOM 742 N N . ALA A 1 93 ? 8.619 -20.975 2.656 1.00 93.44 93 ALA A N 1
ATOM 743 C CA . ALA A 1 93 ? 7.628 -21.081 1.586 1.00 93.44 93 ALA A CA 1
ATOM 744 C C . ALA A 1 93 ? 6.205 -21.379 2.088 1.00 93.44 93 ALA A C 1
ATOM 746 O O . ALA A 1 93 ? 5.241 -20.998 1.427 1.00 93.44 93 ALA A O 1
ATOM 747 N N . GLN A 1 94 ? 6.055 -22.055 3.235 1.00 95.69 94 GLN A N 1
ATOM 748 C CA . GLN A 1 94 ? 4.726 -22.299 3.798 1.00 95.69 94 GLN A CA 1
ATOM 749 C C . GLN A 1 94 ? 4.151 -20.988 4.320 1.00 95.69 94 GLN A C 1
ATOM 751 O O . GLN A 1 94 ? 3.022 -20.641 3.989 1.00 95.69 94 GLN A O 1
ATOM 756 N N . ARG A 1 95 ? 4.958 -20.221 5.059 1.00 95.81 95 ARG A N 1
ATOM 757 C CA . ARG A 1 95 ? 4.561 -18.892 5.511 1.00 95.81 95 ARG A CA 1
ATOM 758 C C . ARG A 1 95 ? 4.248 -17.965 4.340 1.00 95.81 95 ARG A C 1
ATOM 760 O O . ARG A 1 95 ? 3.270 -17.235 4.429 1.00 95.81 95 ARG A O 1
ATOM 767 N N . GLU A 1 96 ? 5.042 -17.978 3.266 1.00 97.19 96 GLU A N 1
ATOM 768 C CA . GLU A 1 96 ? 4.752 -17.188 2.058 1.00 97.19 96 GLU A CA 1
ATOM 769 C C . GLU A 1 96 ? 3.370 -17.518 1.491 1.00 97.19 96 GLU A C 1
ATOM 771 O O . GLU A 1 96 ? 2.584 -16.599 1.274 1.00 97.19 96 GLU A O 1
ATOM 776 N N . ALA A 1 97 ? 3.047 -18.805 1.345 1.00 97.00 97 ALA A N 1
ATOM 777 C CA . ALA A 1 97 ? 1.747 -19.250 0.854 1.00 97.00 97 ALA A CA 1
ATOM 778 C C . ALA A 1 97 ? 0.592 -18.903 1.812 1.00 97.00 97 ALA A C 1
ATOM 780 O O . ALA A 1 97 ? -0.501 -18.574 1.354 1.00 97.00 97 ALA A O 1
ATOM 781 N N . ASP A 1 98 ? 0.834 -18.954 3.125 1.00 97.38 98 ASP A N 1
ATOM 782 C CA . ASP A 1 98 ? -0.166 -18.642 4.149 1.00 97.38 98 ASP A CA 1
ATOM 783 C C . ASP A 1 98 ? -0.485 -17.141 4.218 1.00 97.38 98 ASP A C 1
ATOM 785 O O . ASP A 1 98 ? -1.614 -16.772 4.545 1.00 97.38 98 ASP A O 1
ATOM 789 N N . VAL A 1 99 ? 0.499 -16.267 3.954 1.00 97.94 99 VAL A N 1
ATOM 790 C CA . VAL A 1 99 ? 0.306 -14.811 4.061 1.00 97.94 99 VAL A CA 1
ATOM 791 C C . VAL A 1 99 ? -0.011 -14.147 2.727 1.00 97.94 99 VAL A C 1
ATOM 793 O O . VAL A 1 99 ? -0.853 -13.260 2.698 1.00 97.94 99 VAL A O 1
ATOM 796 N N . ASN A 1 100 ? 0.603 -14.569 1.620 1.00 98.31 100 ASN A N 1
ATOM 797 C CA . ASN A 1 100 ? 0.255 -14.115 0.271 1.00 98.31 100 ASN A CA 1
ATOM 798 C C . ASN A 1 100 ? -0.861 -14.997 -0.309 1.00 98.31 100 ASN A C 1
ATOM 800 O O . ASN A 1 100 ? -0.730 -15.562 -1.399 1.00 98.31 100 ASN A O 1
ATOM 804 N N . ASP A 1 101 ? -1.966 -15.094 0.427 1.00 97.69 101 ASP A N 1
ATOM 805 C CA . ASP A 1 101 ? -3.078 -16.034 0.238 1.00 97.69 101 ASP A CA 1
ATOM 806 C C . ASP A 1 101 ? -4.041 -15.663 -0.903 1.00 97.69 101 ASP A C 1
ATOM 808 O O . ASP A 1 101 ? -5.146 -16.197 -1.019 1.00 97.69 101 ASP A O 1
ATOM 812 N N . VAL A 1 102 ? -3.615 -14.750 -1.774 1.00 95.88 102 VAL A N 1
ATOM 813 C CA . VAL A 1 102 ? -4.426 -14.198 -2.851 1.00 95.88 102 VAL A CA 1
ATOM 814 C C . VAL A 1 102 ? -3.793 -14.418 -4.220 1.00 95.88 102 VAL A C 1
ATOM 816 O O . VAL A 1 102 ? -2.569 -14.448 -4.391 1.00 95.88 102 VAL A O 1
ATOM 819 N N . GLN A 1 103 ? -4.647 -14.563 -5.233 1.00 93.38 103 GLN A N 1
ATOM 820 C CA . GLN A 1 103 ? -4.196 -14.683 -6.615 1.00 93.38 103 GLN A CA 1
ATOM 821 C C . GLN A 1 103 ? -3.959 -13.310 -7.231 1.00 93.38 103 GLN A C 1
ATOM 823 O O . GLN A 1 103 ? -4.791 -12.411 -7.125 1.00 93.38 103 GLN A O 1
ATOM 828 N N . VAL A 1 104 ? -2.825 -13.177 -7.915 1.00 94.38 104 VAL A N 1
ATOM 829 C CA . VAL A 1 104 ? -2.413 -11.942 -8.580 1.00 94.38 104 VAL A CA 1
ATOM 830 C C . VAL A 1 104 ? -1.950 -12.241 -10.003 1.00 94.38 104 VAL A C 1
ATOM 832 O O . VAL A 1 104 ? -1.262 -13.247 -10.215 1.00 94.38 104 VAL A O 1
ATOM 835 N N . PRO A 1 105 ? -2.287 -11.391 -10.987 1.00 94.19 105 PRO A N 1
ATOM 836 C CA . PRO A 1 105 ? -1.729 -11.512 -12.325 1.00 94.19 105 PRO A CA 1
ATOM 837 C C . PRO A 1 105 ? -0.222 -11.258 -12.275 1.00 94.19 105 PRO A C 1
ATOM 839 O O . PRO A 1 105 ? 0.239 -10.374 -11.555 1.00 94.19 105 PRO A O 1
ATOM 842 N N . VAL A 1 106 ? 0.551 -12.019 -13.047 1.00 95.75 106 VAL A N 1
ATOM 843 C CA . VAL A 1 106 ? 2.008 -11.866 -13.137 1.00 95.75 106 VAL A CA 1
ATOM 844 C C . VAL A 1 106 ? 2.456 -11.911 -14.590 1.00 95.75 106 VAL A C 1
ATOM 846 O O . VAL A 1 106 ? 2.041 -12.780 -15.359 1.00 95.75 106 VAL A O 1
ATOM 849 N N . CYS A 1 107 ? 3.356 -11.008 -14.971 1.00 96.94 107 CYS A N 1
ATOM 850 C CA . CYS A 1 107 ? 4.036 -11.091 -16.254 1.00 96.94 107 CYS A CA 1
ATOM 851 C C . CYS A 1 107 ? 5.062 -12.232 -16.209 1.00 96.94 107 CYS A C 1
ATOM 853 O O . CYS A 1 107 ? 6.160 -12.092 -15.669 1.00 96.94 107 CYS A O 1
ATOM 855 N N . GLY A 1 108 ? 4.712 -13.385 -16.788 1.00 97.56 108 GLY A N 1
ATOM 856 C CA . GLY A 1 108 ? 5.566 -14.576 -16.747 1.00 97.56 108 GLY A CA 1
ATOM 857 C C . GLY A 1 108 ? 6.942 -14.381 -17.397 1.00 97.56 108 GLY A C 1
ATOM 858 O O . GLY A 1 108 ? 7.907 -15.012 -16.973 1.00 97.56 108 GLY A O 1
ATOM 859 N N . ALA A 1 109 ? 7.054 -13.506 -18.403 1.00 98.00 109 ALA A N 1
ATOM 860 C CA . ALA A 1 109 ? 8.339 -13.162 -19.015 1.00 98.00 109 ALA A CA 1
ATOM 861 C C . ALA A 1 109 ? 9.227 -12.352 -18.059 1.00 98.00 109 ALA A C 1
ATOM 863 O O . ALA A 1 109 ? 10.392 -12.701 -17.877 1.00 98.00 109 ALA A O 1
ATOM 864 N N . ALA A 1 110 ? 8.663 -11.335 -17.398 1.00 97.50 110 ALA A N 1
ATOM 865 C CA . ALA A 1 110 ? 9.377 -10.542 -16.403 1.00 97.50 110 ALA A CA 1
ATOM 866 C C . ALA A 1 110 ? 9.801 -11.390 -15.196 1.00 97.50 110 ALA A C 1
ATOM 868 O O . ALA A 1 110 ? 10.945 -11.304 -14.764 1.00 97.50 110 ALA A O 1
ATOM 869 N N . LEU A 1 111 ? 8.911 -12.263 -14.705 1.00 98.38 111 LEU A N 1
ATOM 870 C CA . LEU A 1 111 ? 9.209 -13.177 -13.601 1.00 98.38 111 LEU A CA 1
ATOM 871 C C . LEU A 1 111 ? 10.435 -14.047 -13.903 1.00 98.38 111 LEU A C 1
ATOM 873 O O . LEU A 1 111 ? 11.355 -14.108 -13.093 1.00 98.38 111 LEU A O 1
ATOM 877 N N . ARG A 1 112 ? 10.470 -14.685 -15.083 1.00 98.44 112 ARG A N 1
ATOM 878 C CA . ARG A 1 112 ? 11.616 -15.508 -15.503 1.00 98.44 112 ARG A CA 1
ATOM 879 C C . ARG A 1 112 ? 12.896 -14.688 -15.619 1.00 98.44 112 ARG A C 1
ATOM 881 O O . ARG A 1 112 ? 13.906 -15.096 -15.062 1.00 98.44 112 ARG A O 1
ATOM 888 N N . CYS A 1 113 ? 12.831 -13.530 -16.277 1.00 98.00 113 CYS A N 1
ATOM 889 C CA . CYS A 1 113 ? 13.981 -12.643 -16.456 1.00 98.00 113 CYS A CA 1
ATOM 890 C C . CYS A 1 113 ? 14.607 -12.238 -15.108 1.00 98.00 113 CYS A C 1
ATOM 892 O O . CYS A 1 113 ? 15.814 -12.362 -14.918 1.00 98.00 113 CYS A O 1
ATOM 894 N N . LEU A 1 114 ? 13.781 -11.832 -14.138 1.00 97.94 114 LEU A N 1
ATOM 895 C CA . LEU A 1 114 ? 14.239 -11.438 -12.802 1.00 97.94 114 LEU A CA 1
ATOM 896 C C . LEU A 1 114 ? 14.876 -12.605 -12.036 1.00 97.94 114 LEU A C 1
ATOM 898 O O . LEU A 1 114 ? 15.937 -12.441 -11.435 1.00 97.94 114 LEU A O 1
ATOM 902 N N . MET A 1 115 ? 14.263 -13.790 -12.093 1.00 98.06 115 MET A N 1
ATOM 903 C CA . MET A 1 115 ? 14.800 -14.985 -11.438 1.00 98.06 115 MET A CA 1
ATOM 904 C C . MET A 1 115 ? 16.121 -15.448 -12.070 1.00 98.06 115 MET A C 1
ATOM 906 O O . MET A 1 115 ? 17.049 -15.805 -11.347 1.00 98.06 115 MET A O 1
ATOM 910 N N . GLU A 1 116 ? 16.237 -15.413 -13.400 1.00 98.31 116 GLU A N 1
ATOM 911 C CA . GLU A 1 116 ? 17.477 -15.725 -14.128 1.00 98.31 116 GLU A CA 1
ATOM 912 C C . GLU A 1 116 ? 18.595 -14.717 -13.818 1.00 98.31 116 GLU A C 1
ATOM 914 O O . GLU A 1 116 ? 19.763 -15.098 -13.738 1.00 98.31 116 GLU A O 1
ATOM 919 N N . ALA A 1 117 ? 18.240 -13.454 -13.560 1.00 97.44 117 ALA A N 1
ATOM 920 C CA . ALA A 1 117 ? 19.156 -12.414 -13.092 1.00 97.44 117 ALA A CA 1
ATOM 921 C C . ALA A 1 117 ? 19.532 -12.535 -11.597 1.00 97.44 117 ALA A C 1
ATOM 923 O O . ALA A 1 117 ? 20.349 -11.757 -11.104 1.00 97.44 117 ALA A O 1
ATOM 924 N N . GLY A 1 118 ? 18.965 -13.503 -10.869 1.00 97.62 118 GLY A N 1
ATOM 925 C CA . GLY A 1 118 ? 19.294 -13.787 -9.469 1.00 97.62 118 GLY A CA 1
ATOM 926 C C . GLY A 1 118 ? 18.459 -13.033 -8.430 1.00 97.62 118 GLY A C 1
ATOM 927 O O . GLY A 1 118 ? 18.807 -13.059 -7.248 1.00 97.62 118 GLY A O 1
ATOM 928 N N . VAL A 1 119 ? 17.361 -12.380 -8.825 1.00 97.62 119 VAL A N 1
ATOM 929 C CA . VAL A 1 119 ? 16.389 -11.810 -7.878 1.00 97.62 119 VAL A CA 1
ATOM 930 C C . VAL A 1 119 ? 15.587 -12.947 -7.237 1.00 97.62 119 VAL A C 1
ATOM 932 O O . VAL A 1 119 ? 15.166 -13.887 -7.911 1.00 97.62 119 VAL A O 1
ATOM 935 N N . ASP A 1 120 ? 15.364 -12.892 -5.920 1.00 97.69 120 ASP A N 1
ATOM 936 C CA . ASP A 1 120 ? 14.644 -13.963 -5.224 1.00 97.69 120 ASP A CA 1
ATOM 937 C C . ASP A 1 120 ? 13.176 -14.096 -5.681 1.00 97.69 120 ASP A C 1
ATOM 939 O O . ASP A 1 120 ? 12.596 -13.127 -6.187 1.00 97.69 120 ASP A O 1
ATOM 943 N N . PRO A 1 121 ? 12.547 -15.274 -5.497 1.00 97.19 121 PRO A N 1
ATOM 944 C CA . PRO A 1 121 ? 11.203 -15.539 -6.013 1.00 97.19 121 PRO A CA 1
ATOM 945 C C . PRO A 1 121 ? 10.128 -14.571 -5.506 1.00 97.19 121 PRO A C 1
ATOM 947 O O . PRO A 1 121 ? 9.249 -14.186 -6.276 1.00 97.19 121 PRO A O 1
ATOM 950 N N . VAL A 1 122 ? 10.210 -14.142 -4.242 1.00 97.88 122 VAL A N 1
ATOM 951 C CA . VAL A 1 122 ? 9.213 -13.259 -3.614 1.00 97.88 122 VAL A CA 1
ATOM 952 C C . VAL A 1 122 ? 9.268 -11.866 -4.236 1.00 97.88 122 VAL A C 1
ATOM 954 O O . VAL A 1 122 ? 8.253 -11.346 -4.704 1.00 97.88 122 VAL A O 1
ATOM 957 N N . LEU A 1 123 ? 10.462 -11.269 -4.310 1.00 97.94 123 LEU A N 1
ATOM 958 C CA . LEU A 1 123 ? 10.620 -9.947 -4.915 1.00 97.94 123 LEU A CA 1
ATOM 959 C C . LEU A 1 123 ? 10.370 -9.982 -6.431 1.00 97.94 123 LEU A C 1
ATOM 961 O O . LEU A 1 123 ? 9.769 -9.055 -6.978 1.00 97.94 123 LEU A O 1
ATOM 965 N N . SER A 1 124 ? 10.757 -11.073 -7.099 1.00 98.12 124 SER A N 1
ATOM 966 C CA . SER A 1 124 ? 10.485 -11.275 -8.526 1.00 98.12 124 SER A CA 1
ATOM 967 C C . SER A 1 124 ? 8.987 -11.345 -8.814 1.00 98.12 124 SER A C 1
ATOM 969 O O . SER A 1 124 ? 8.523 -10.724 -9.769 1.00 98.12 124 SER A O 1
ATOM 971 N N . ARG A 1 125 ? 8.208 -12.045 -7.974 1.00 97.94 125 ARG A N 1
ATOM 972 C CA . ARG A 1 125 ? 6.742 -12.116 -8.082 1.00 97.94 125 ARG A CA 1
ATOM 973 C C . ARG A 1 125 ? 6.104 -10.737 -7.928 1.00 97.94 125 ARG A C 1
ATOM 975 O O . ARG A 1 125 ? 5.234 -10.392 -8.723 1.00 97.94 125 ARG A O 1
ATOM 982 N N . HIS A 1 126 ? 6.564 -9.934 -6.967 1.00 97.44 126 HIS A N 1
ATOM 983 C CA . HIS A 1 126 ? 6.086 -8.562 -6.783 1.00 97.44 126 HIS A CA 1
ATOM 984 C C . HIS A 1 126 ? 6.339 -7.680 -8.009 1.00 97.44 126 HIS A C 1
ATOM 986 O O . HIS A 1 126 ? 5.407 -7.076 -8.537 1.00 97.44 126 HIS A O 1
ATOM 992 N N . ALA A 1 127 ? 7.578 -7.633 -8.503 1.00 97.50 127 ALA A N 1
ATOM 993 C CA . ALA A 1 127 ? 7.902 -6.830 -9.678 1.00 97.50 127 ALA A CA 1
ATOM 994 C C . ALA A 1 127 ? 7.160 -7.333 -10.929 1.00 97.50 127 ALA A C 1
ATOM 996 O O . ALA A 1 127 ? 6.599 -6.536 -11.675 1.00 97.50 127 ALA A O 1
ATOM 997 N N . ALA A 1 128 ? 7.065 -8.651 -11.129 1.00 97.75 128 ALA A N 1
ATOM 998 C CA . ALA A 1 128 ? 6.307 -9.231 -12.235 1.00 97.75 128 ALA A CA 1
ATOM 999 C C . ALA A 1 128 ? 4.800 -8.940 -12.156 1.00 97.75 128 ALA A C 1
ATOM 1001 O O . ALA A 1 128 ? 4.152 -8.860 -13.198 1.00 97.75 128 ALA A O 1
ATOM 1002 N N . HIS A 1 129 ? 4.243 -8.783 -10.952 1.00 96.50 129 HIS A N 1
ATOM 1003 C CA . HIS A 1 129 ? 2.862 -8.353 -10.754 1.00 96.50 129 HIS A CA 1
ATOM 1004 C C . HIS A 1 129 ? 2.652 -6.888 -11.168 1.00 96.50 129 HIS A C 1
ATOM 1006 O O . HIS A 1 129 ? 1.723 -6.596 -11.917 1.00 96.50 129 HIS A O 1
ATOM 1012 N N . VAL A 1 130 ? 3.556 -5.979 -10.778 1.00 95.44 130 VAL A N 1
ATOM 1013 C CA . VAL A 1 130 ? 3.538 -4.572 -11.235 1.00 95.44 130 VAL A CA 1
ATOM 1014 C C . VAL A 1 130 ? 3.626 -4.494 -12.765 1.00 95.44 130 VAL A C 1
ATOM 1016 O O . VAL A 1 130 ? 2.877 -3.754 -13.402 1.00 95.44 130 VAL A O 1
ATOM 1019 N N . LEU A 1 131 ? 4.498 -5.312 -13.359 1.00 95.25 131 LEU A N 1
ATOM 1020 C CA . LEU A 1 131 ? 4.721 -5.408 -14.806 1.00 95.25 131 LEU A CA 1
ATOM 1021 C C . LEU A 1 131 ? 3.634 -6.200 -15.556 1.00 95.25 131 LEU A C 1
ATOM 1023 O O . LEU A 1 131 ? 3.734 -6.367 -16.768 1.00 95.25 131 LEU A O 1
ATOM 1027 N N . ALA A 1 132 ? 2.612 -6.717 -14.866 1.00 94.06 132 ALA A N 1
ATOM 1028 C CA . ALA A 1 132 ? 1.452 -7.337 -15.511 1.00 94.06 132 ALA A CA 1
ATOM 1029 C C . ALA A 1 132 ? 0.453 -6.297 -16.049 1.00 94.06 132 ALA A C 1
ATOM 1031 O O . ALA A 1 132 ? -0.547 -6.669 -16.657 1.00 94.06 132 ALA A O 1
ATOM 1032 N N . ARG A 1 133 ? 0.697 -5.008 -15.787 1.00 93.06 133 ARG A N 1
ATOM 1033 C CA . ARG A 1 133 ? -0.126 -3.884 -16.231 1.00 93.06 133 ARG A CA 1
ATOM 1034 C C . ARG A 1 133 ? 0.463 -3.238 -17.477 1.00 93.06 133 ARG A C 1
ATOM 1036 O O . ARG A 1 133 ? 1.680 -3.124 -17.601 1.00 93.06 133 ARG A O 1
ATOM 1043 N N . ASP A 1 134 ? -0.407 -2.715 -18.330 1.00 93.62 134 ASP A N 1
ATOM 1044 C CA . ASP A 1 134 ? 0.013 -1.874 -19.446 1.00 93.62 134 ASP A CA 1
ATOM 1045 C C . ASP A 1 134 ? 0.434 -0.472 -18.956 1.00 93.62 134 ASP A C 1
ATOM 1047 O O . ASP A 1 134 ? -0.106 0.043 -17.964 1.00 93.62 134 ASP A O 1
ATOM 1051 N N . PRO A 1 135 ? 1.389 0.195 -19.626 1.00 93.56 135 PRO A N 1
ATOM 1052 C CA . PRO A 1 135 ? 1.729 1.576 -19.308 1.00 93.56 135 PRO A CA 1
ATOM 1053 C C . PRO A 1 135 ? 0.584 2.519 -19.711 1.00 93.56 135 PRO A C 1
ATOM 1055 O O . PRO A 1 135 ? 0.137 2.518 -20.855 1.00 93.56 135 PRO A O 1
ATOM 1058 N N . LEU A 1 136 ? 0.135 3.380 -18.789 1.00 92.12 136 LEU A N 1
ATOM 1059 C CA . LEU A 1 136 ? -0.943 4.345 -19.072 1.00 92.12 136 LEU A CA 1
ATOM 1060 C C . LEU A 1 136 ? -0.487 5.530 -19.925 1.00 92.12 136 LEU A C 1
ATOM 1062 O O . LEU A 1 136 ? -1.279 6.127 -20.653 1.00 92.12 136 LEU A O 1
ATOM 1066 N N . CYS A 1 137 ? 0.775 5.928 -19.782 1.00 89.50 137 CYS A N 1
ATOM 1067 C CA . CYS A 1 137 ? 1.338 7.078 -20.466 1.00 89.50 137 CYS A CA 1
ATOM 1068 C C . CYS A 1 137 ? 2.826 6.841 -20.702 1.00 89.50 137 CYS A C 1
ATOM 1070 O O . CYS A 1 137 ? 3.562 6.529 -19.769 1.00 89.50 137 CYS A O 1
ATOM 1072 N N . VAL A 1 138 ? 3.267 7.020 -21.944 1.00 90.56 138 VAL A N 1
ATOM 1073 C CA . VAL A 1 138 ? 4.684 7.016 -22.307 1.00 90.56 138 VAL A CA 1
ATOM 1074 C C . VAL A 1 138 ? 4.933 8.220 -23.201 1.00 90.56 138 VAL A C 1
ATOM 1076 O O . VAL A 1 138 ? 4.266 8.401 -24.223 1.00 90.56 138 VAL A O 1
ATOM 1079 N N . PHE A 1 139 ? 5.874 9.073 -22.805 1.00 90.62 139 PHE A N 1
ATOM 1080 C CA . PHE A 1 139 ? 6.248 10.223 -23.618 1.00 90.62 139 PHE A CA 1
ATOM 1081 C C . PHE A 1 139 ? 7.073 9.774 -24.821 1.00 90.62 139 PHE A C 1
ATOM 1083 O O . PHE A 1 139 ? 7.935 8.904 -24.714 1.00 90.62 139 PHE A O 1
ATOM 1090 N N . LYS A 1 140 ? 6.818 10.383 -25.982 1.00 94.50 140 LYS A N 1
ATOM 1091 C CA . LYS A 1 140 ? 7.451 9.995 -27.250 1.00 94.50 140 LYS A CA 1
ATOM 1092 C C . LYS A 1 140 ? 8.981 10.076 -27.201 1.00 94.50 140 LYS A C 1
ATOM 1094 O O . LYS A 1 140 ? 9.656 9.238 -27.782 1.00 94.50 140 LYS A O 1
ATOM 1099 N N . ASP A 1 141 ? 9.516 11.083 -26.525 1.00 94.12 141 ASP A N 1
ATOM 1100 C CA . ASP A 1 141 ? 10.949 11.312 -26.314 1.00 94.12 141 ASP A CA 1
ATOM 1101 C C . ASP A 1 141 ? 11.575 10.378 -25.264 1.00 94.12 141 ASP A C 1
ATOM 1103 O O . ASP A 1 141 ? 12.783 10.413 -25.067 1.00 94.12 141 ASP A O 1
ATOM 1107 N N . ARG A 1 142 ? 10.766 9.534 -24.612 1.00 92.62 142 ARG A N 1
ATOM 1108 C CA . ARG A 1 142 ? 11.187 8.546 -23.609 1.00 92.62 142 ARG A CA 1
ATOM 1109 C C . ARG A 1 142 ? 10.987 7.100 -24.064 1.00 92.62 142 ARG A C 1
ATOM 1111 O O . ARG A 1 142 ? 11.157 6.189 -23.263 1.00 92.62 142 ARG A O 1
ATOM 1118 N N . LEU A 1 143 ? 10.613 6.880 -25.326 1.00 93.06 143 LEU A N 1
ATOM 1119 C CA . LEU A 1 143 ? 10.453 5.531 -25.879 1.00 93.06 143 LEU A CA 1
ATOM 1120 C C . LEU A 1 143 ? 11.795 4.802 -25.973 1.00 93.06 143 LEU A C 1
ATOM 1122 O O . LEU A 1 143 ? 11.893 3.655 -25.560 1.00 93.06 143 LEU A O 1
ATOM 1126 N N . GLU A 1 144 ? 12.815 5.498 -26.470 1.00 95.12 144 GLU A N 1
ATOM 1127 C CA . GLU A 1 144 ? 14.159 4.963 -26.677 1.00 95.12 144 GLU A CA 1
ATOM 1128 C C . GLU A 1 144 ? 15.110 5.667 -25.706 1.00 95.12 144 GLU A C 1
ATOM 1130 O O . GLU A 1 144 ? 15.452 6.838 -25.899 1.00 95.12 144 GLU A O 1
ATOM 1135 N N . ILE A 1 145 ? 15.495 4.971 -24.641 1.00 93.00 145 ILE A N 1
ATOM 1136 C CA . ILE A 1 145 ? 16.415 5.458 -23.609 1.00 93.00 145 ILE A CA 1
ATOM 1137 C C . ILE A 1 145 ? 17.492 4.407 -23.341 1.00 93.00 145 ILE A C 1
ATOM 1139 O O . ILE A 1 145 ? 17.395 3.271 -23.796 1.00 93.00 145 ILE A O 1
ATOM 1143 N N . ASP A 1 146 ? 18.537 4.808 -22.626 1.00 92.19 146 ASP A N 1
ATOM 1144 C CA . ASP A 1 146 ? 19.576 3.895 -22.162 1.00 92.19 146 ASP A CA 1
ATOM 1145 C C . ASP A 1 146 ? 19.201 3.322 -20.788 1.00 92.19 146 ASP A C 1
ATOM 1147 O O . ASP A 1 146 ? 19.250 4.038 -19.783 1.00 92.19 146 ASP A O 1
ATOM 1151 N N . ASP A 1 147 ? 18.835 2.042 -20.754 1.00 90.44 147 ASP A N 1
ATOM 1152 C CA . ASP A 1 147 ? 18.403 1.328 -19.545 1.00 90.44 147 ASP A CA 1
ATOM 1153 C C . ASP A 1 147 ? 19.533 1.132 -18.515 1.00 90.44 147 ASP A C 1
ATOM 1155 O O . ASP A 1 147 ? 19.259 0.861 -17.345 1.00 90.44 147 ASP A O 1
ATOM 1159 N N . GLU A 1 148 ? 20.809 1.291 -18.899 1.00 89.25 148 GLU A N 1
ATOM 1160 C CA . GLU A 1 148 ? 21.924 1.234 -17.940 1.00 89.25 148 GLU A CA 1
ATOM 1161 C C . GLU A 1 148 ? 22.001 2.493 -17.069 1.00 89.25 148 GLU A C 1
ATOM 1163 O O . GLU A 1 148 ? 22.563 2.467 -15.971 1.00 89.25 148 GLU A O 1
ATOM 1168 N N . THR A 1 149 ? 21.439 3.606 -17.544 1.00 88.31 149 THR A N 1
ATOM 1169 C CA . THR A 1 149 ? 21.529 4.910 -16.876 1.00 88.31 149 THR A CA 1
ATOM 1170 C C . THR A 1 149 ? 20.174 5.493 -16.485 1.00 88.31 149 THR A C 1
ATOM 1172 O O . THR A 1 149 ? 20.126 6.376 -15.624 1.00 88.31 149 THR A O 1
ATOM 1175 N N . ASN A 1 150 ? 19.078 4.982 -17.051 1.00 88.75 150 ASN A N 1
ATOM 1176 C CA . ASN A 1 150 ? 17.718 5.464 -16.833 1.00 88.75 150 ASN A CA 1
ATOM 1177 C C . ASN A 1 150 ? 16.810 4.342 -16.324 1.00 88.75 150 ASN A C 1
ATOM 1179 O O . ASN A 1 150 ? 16.972 3.176 -16.662 1.00 88.75 150 ASN A O 1
ATOM 1183 N N . ASN A 1 151 ? 15.813 4.708 -15.522 1.00 90.31 151 ASN A N 1
ATOM 1184 C CA . ASN A 1 151 ? 14.796 3.789 -15.008 1.00 90.31 151 ASN A CA 1
ATOM 1185 C C . ASN A 1 151 ? 13.371 4.246 -15.355 1.00 90.31 151 ASN A C 1
ATOM 1187 O O . ASN A 1 151 ? 12.410 3.750 -14.768 1.00 90.31 151 ASN A O 1
ATOM 1191 N N . ASP A 1 152 ? 13.219 5.180 -16.301 1.00 90.88 152 ASP A N 1
ATOM 1192 C CA . ASP A 1 152 ? 11.937 5.788 -16.654 1.00 90.88 152 ASP A CA 1
ATOM 1193 C C . ASP A 1 152 ? 10.889 4.726 -17.013 1.00 90.88 152 ASP A C 1
ATOM 1195 O O . ASP A 1 152 ? 9.753 4.823 -16.562 1.00 90.88 152 ASP A O 1
ATOM 1199 N N . HIS A 1 153 ? 11.248 3.684 -17.776 1.00 92.62 153 HIS A N 1
ATOM 1200 C CA . HIS A 1 153 ? 10.302 2.623 -18.158 1.00 92.62 153 HIS A CA 1
ATOM 1201 C C . HIS A 1 153 ? 9.761 1.855 -16.948 1.00 92.62 153 HIS A C 1
ATOM 1203 O O . HIS A 1 153 ? 8.565 1.566 -16.886 1.00 92.62 153 HIS A O 1
ATOM 1209 N N . TRP A 1 154 ? 10.610 1.590 -15.952 1.00 92.31 154 TRP A N 1
ATOM 1210 C CA . TRP A 1 154 ? 10.177 1.019 -14.677 1.00 92.31 154 TRP A CA 1
ATOM 1211 C C . TRP A 1 154 ? 9.282 1.995 -13.907 1.00 92.31 154 TRP A C 1
ATOM 1213 O O . TRP A 1 154 ? 8.199 1.617 -13.458 1.00 92.31 154 TRP A O 1
ATOM 1223 N N . GLU A 1 155 ? 9.694 3.258 -13.782 1.00 91.38 155 GLU A N 1
ATOM 1224 C CA . GLU A 1 155 ? 8.937 4.277 -13.050 1.00 91.38 155 GLU A CA 1
ATOM 1225 C C . GLU A 1 155 ? 7.574 4.573 -13.690 1.00 91.38 155 GLU A C 1
ATOM 1227 O O . GLU A 1 155 ? 6.627 4.886 -12.971 1.00 91.38 155 GLU A O 1
ATOM 1232 N N . GLN A 1 156 ? 7.410 4.406 -15.005 1.00 90.81 156 GLN A N 1
ATOM 1233 C CA . GLN A 1 156 ? 6.100 4.537 -15.649 1.00 90.81 156 GLN A CA 1
ATOM 1234 C C . GLN A 1 156 ? 5.114 3.463 -15.181 1.00 90.81 156 GLN A C 1
ATOM 1236 O O . GLN A 1 156 ? 3.933 3.753 -14.980 1.00 90.81 156 GLN A O 1
ATOM 1241 N N . LEU A 1 157 ? 5.577 2.233 -14.959 1.00 92.25 157 LEU A N 1
ATOM 1242 C CA . LEU A 1 157 ? 4.730 1.141 -14.476 1.00 92.25 157 LEU A CA 1
ATOM 1243 C C . LEU A 1 157 ? 4.562 1.206 -12.956 1.00 92.25 157 LEU A C 1
ATOM 1245 O O . LEU A 1 157 ? 3.438 1.215 -12.456 1.00 92.25 157 LEU A O 1
ATOM 1249 N N . GLN A 1 158 ? 5.654 1.353 -12.209 1.00 92.94 158 GLN A N 1
ATOM 1250 C CA . GLN A 1 158 ? 5.613 1.444 -10.748 1.00 92.94 158 GLN A CA 1
ATOM 1251 C C . GLN A 1 158 ? 4.897 2.710 -10.257 1.00 92.94 158 GLN A C 1
ATOM 1253 O O . GLN A 1 158 ? 4.127 2.683 -9.295 1.00 92.94 158 GLN A O 1
ATOM 1258 N N . GLY A 1 159 ? 5.120 3.839 -10.926 1.00 91.81 159 GLY A N 1
ATOM 1259 C CA . GLY A 1 159 ? 4.509 5.124 -10.600 1.00 91.81 159 GLY A CA 1
ATOM 1260 C C . GLY A 1 159 ? 2.999 5.149 -10.831 1.00 91.81 159 GLY A C 1
ATOM 1261 O O . GLY A 1 159 ? 2.304 5.885 -10.123 1.00 91.81 159 GLY A O 1
ATOM 1262 N N . THR A 1 160 ? 2.501 4.309 -11.748 1.00 93.44 160 THR A N 1
ATOM 1263 C CA . THR A 1 160 ? 1.076 4.157 -12.090 1.00 93.44 160 THR A CA 1
ATOM 1264 C C . THR A 1 160 ? 0.421 2.903 -11.503 1.00 93.44 160 THR A C 1
ATOM 1266 O O . THR A 1 160 ? -0.696 2.552 -11.879 1.00 93.44 160 THR A O 1
ATOM 1269 N N . ASN A 1 161 ? 1.089 2.252 -10.548 1.00 94.19 161 ASN A N 1
ATOM 1270 C CA . ASN A 1 161 ? 0.471 1.338 -9.595 1.00 94.19 161 ASN A CA 1
ATOM 1271 C C . ASN A 1 161 ? 0.405 2.055 -8.236 1.00 94.19 161 ASN A C 1
ATOM 1273 O O . ASN A 1 161 ? 1.418 2.462 -7.648 1.00 94.19 161 ASN A O 1
ATOM 1277 N N . TRP A 1 162 ? -0.811 2.298 -7.756 1.00 94.19 162 TRP A N 1
ATOM 1278 C CA . TRP A 1 162 ? -1.083 3.126 -6.585 1.00 94.19 162 TRP A CA 1
ATOM 1279 C C . TRP A 1 162 ? -1.614 2.276 -5.434 1.00 94.19 162 TRP A C 1
ATOM 1281 O O . TRP A 1 162 ? -2.814 2.238 -5.177 1.00 94.19 162 TRP A O 1
ATOM 1291 N N . GLY A 1 163 ? -0.669 1.646 -4.734 1.00 93.06 163 GLY A N 1
ATOM 1292 C CA . GLY A 1 163 ? -0.888 0.936 -3.475 1.00 93.06 163 GLY A CA 1
ATOM 1293 C C . GLY A 1 163 ? -1.068 1.851 -2.258 1.00 93.06 163 GLY A C 1
ATOM 1294 O O . GLY A 1 163 ? -0.751 3.050 -2.298 1.00 93.06 163 GLY A O 1
ATOM 1295 N N . ASN A 1 164 ? -1.477 1.248 -1.141 1.00 94.25 164 ASN A N 1
ATOM 1296 C CA . ASN A 1 164 ? -1.475 1.861 0.194 1.00 94.25 164 ASN A CA 1
ATOM 1297 C C . ASN A 1 164 ? -0.052 2.097 0.729 1.00 94.25 164 ASN A C 1
ATOM 1299 O O . ASN A 1 164 ? 0.184 3.018 1.517 1.00 94.25 164 ASN A O 1
ATOM 1303 N N . VAL A 1 165 ? 0.903 1.291 0.269 1.00 97.81 165 VAL A N 1
ATOM 1304 C CA . VAL A 1 165 ? 2.334 1.418 0.542 1.00 97.81 165 VAL A CA 1
ATOM 1305 C C . VAL A 1 165 ? 3.094 1.245 -0.766 1.00 97.81 165 VAL A C 1
ATOM 1307 O O . VAL A 1 165 ? 2.736 0.419 -1.605 1.00 97.81 165 VAL A O 1
ATOM 1310 N N . ARG A 1 166 ? 4.159 2.018 -0.969 1.00 97.81 166 ARG A N 1
ATOM 1311 C CA . ARG A 1 166 ? 5.009 1.890 -2.152 1.00 97.81 166 ARG A CA 1
ATOM 1312 C C . ARG A 1 166 ? 6.445 1.596 -1.758 1.00 97.81 166 ARG A C 1
ATOM 1314 O O . ARG A 1 166 ? 7.117 2.408 -1.126 1.00 97.81 166 ARG A O 1
ATOM 1321 N N . PHE A 1 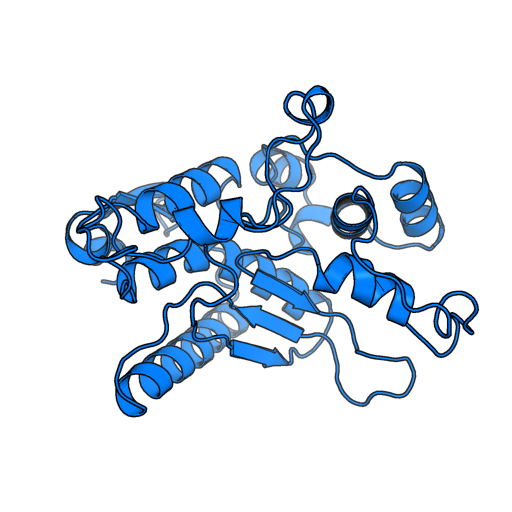167 ? 6.911 0.441 -2.205 1.00 97.69 167 PHE A N 1
ATOM 1322 C CA . PHE A 1 167 ? 8.313 0.064 -2.199 1.00 97.69 167 PHE A CA 1
ATOM 1323 C C . PHE A 1 167 ? 9.037 0.790 -3.341 1.00 97.69 167 PHE A C 1
ATOM 1325 O O . PHE A 1 167 ? 8.623 0.719 -4.499 1.00 97.69 167 PHE A O 1
ATOM 1332 N N . LYS A 1 168 ? 10.079 1.559 -3.023 1.00 97.00 168 LYS A N 1
ATOM 1333 C CA . LYS A 1 168 ? 10.751 2.450 -3.977 1.00 97.00 168 LYS A CA 1
ATOM 1334 C C . LYS A 1 168 ? 12.227 2.061 -4.097 1.00 97.00 168 LYS A C 1
ATOM 1336 O O . LYS A 1 168 ? 12.984 2.301 -3.148 1.00 97.00 168 LYS A O 1
ATOM 1341 N N . PRO A 1 169 ? 12.654 1.520 -5.250 1.00 95.00 169 PRO A N 1
ATOM 1342 C CA . PRO A 1 169 ? 14.067 1.347 -5.554 1.00 95.00 169 PRO A CA 1
ATOM 1343 C C . PRO A 1 169 ? 14.851 2.672 -5.498 1.00 95.00 169 PRO A C 1
ATOM 1345 O O . PRO A 1 169 ? 14.253 3.765 -5.506 1.00 95.00 169 PRO A O 1
ATOM 1348 N N . PRO A 1 170 ? 16.192 2.605 -5.438 1.00 93.88 170 PRO A N 1
ATOM 1349 C CA . PRO A 1 170 ? 17.045 3.753 -5.714 1.00 93.88 170 PRO A CA 1
ATOM 1350 C C . PRO A 1 170 ? 16.646 4.395 -7.054 1.00 93.88 170 PRO A C 1
ATOM 1352 O O . PRO A 1 170 ? 16.399 3.675 -8.023 1.00 93.88 170 PRO A O 1
ATOM 1355 N N . PRO A 1 171 ? 16.546 5.732 -7.137 1.00 87.25 171 PRO A N 1
ATOM 1356 C CA . PRO A 1 171 ? 15.989 6.409 -8.307 1.00 87.25 171 PRO A CA 1
ATOM 1357 C C . PRO A 1 171 ? 16.935 6.428 -9.517 1.00 87.25 171 PRO A C 1
ATOM 1359 O O . PRO A 1 171 ? 16.556 6.956 -10.551 1.00 87.25 171 PRO A O 1
ATOM 1362 N N . GLY A 1 172 ? 18.147 5.885 -9.402 1.00 83.62 172 GLY A N 1
ATOM 1363 C CA . GLY A 1 172 ? 19.085 5.745 -10.511 1.00 83.62 172 GLY A CA 1
ATOM 1364 C C . GLY A 1 172 ? 20.447 5.245 -10.036 1.00 83.62 172 GLY A C 1
ATOM 1365 O O . GLY A 1 172 ? 20.760 5.318 -8.847 1.00 83.62 172 GLY A O 1
ATOM 1366 N N . VAL A 1 173 ? 21.267 4.770 -10.975 1.00 75.94 173 VAL A N 1
ATOM 1367 C CA . VAL A 1 173 ? 22.582 4.148 -10.708 1.00 75.94 173 VAL A CA 1
ATOM 1368 C C . VAL A 1 173 ? 23.569 5.107 -10.026 1.00 75.94 173 VAL A C 1
ATOM 1370 O O . VAL A 1 173 ? 24.442 4.678 -9.276 1.00 75.94 173 VAL A O 1
ATOM 1373 N N . HIS A 1 174 ? 23.410 6.416 -10.234 1.00 80.44 174 HIS A N 1
ATOM 1374 C CA . HIS A 1 174 ? 24.267 7.459 -9.658 1.00 80.44 174 HIS A CA 1
ATOM 1375 C C . HIS A 1 174 ? 23.624 8.214 -8.488 1.00 80.44 174 HIS A C 1
ATOM 1377 O O . HIS A 1 174 ? 24.083 9.297 -8.129 1.00 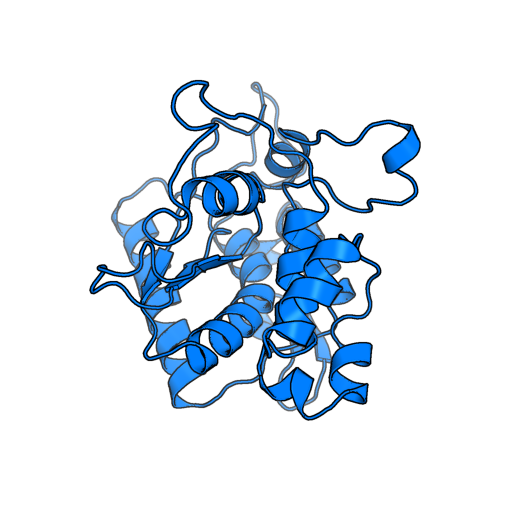80.44 174 HIS A O 1
ATOM 1383 N N . SER A 1 175 ? 22.529 7.701 -7.924 1.00 84.12 175 SER A N 1
ATOM 1384 C CA . SER A 1 175 ? 21.853 8.371 -6.818 1.00 84.12 175 SER A CA 1
ATOM 1385 C C . SER A 1 175 ? 22.422 7.957 -5.464 1.00 84.12 175 SER A C 1
ATOM 1387 O O . SER A 1 175 ? 22.515 6.772 -5.164 1.00 84.12 175 SER A O 1
ATOM 1389 N N . ASP A 1 176 ? 22.666 8.940 -4.597 1.00 90.81 176 ASP A N 1
ATOM 1390 C CA . ASP A 1 176 ? 22.948 8.704 -3.173 1.00 90.81 176 ASP A CA 1
ATOM 1391 C C . ASP A 1 176 ? 21.685 8.305 -2.377 1.00 90.81 176 ASP A C 1
ATOM 1393 O O . ASP A 1 176 ? 21.743 8.027 -1.178 1.00 90.81 176 ASP A O 1
ATOM 1397 N N . ILE A 1 177 ? 20.512 8.297 -3.023 1.00 93.88 177 ILE A N 1
ATOM 1398 C CA . ILE A 1 177 ? 19.242 7.917 -2.406 1.00 93.88 177 ILE A CA 1
ATOM 1399 C C . ILE A 1 177 ? 19.068 6.401 -2.510 1.00 93.88 177 ILE A C 1
ATOM 1401 O O . ILE A 1 177 ? 18.881 5.855 -3.595 1.00 93.88 177 ILE A O 1
ATOM 1405 N N . GLY A 1 178 ? 19.066 5.734 -1.359 1.00 95.56 178 GLY A N 1
ATOM 1406 C CA . GLY A 1 178 ? 18.843 4.294 -1.256 1.00 95.56 178 GLY A CA 1
ATOM 1407 C C . GLY A 1 178 ? 17.382 3.852 -1.416 1.00 95.56 178 GLY A C 1
ATOM 1408 O O . GLY A 1 178 ? 16.515 4.557 -1.946 1.00 95.56 178 GLY A O 1
ATOM 1409 N N . TRP A 1 179 ? 17.116 2.645 -0.918 1.00 97.38 179 TRP A N 1
ATOM 1410 C CA . TRP A 1 179 ? 15.783 2.051 -0.878 1.00 97.38 179 TRP A CA 1
ATOM 1411 C C . TRP A 1 179 ? 14.863 2.843 0.048 1.00 97.38 179 TRP A C 1
ATOM 1413 O O . TRP A 1 179 ? 15.267 3.296 1.119 1.00 97.38 179 TRP A O 1
ATOM 1423 N N . ARG A 1 180 ? 13.617 3.039 -0.380 1.00 98.19 180 ARG A N 1
ATOM 1424 C CA . ARG A 1 180 ? 12.631 3.811 0.375 1.00 98.19 180 ARG A CA 1
ATOM 1425 C C . ARG A 1 180 ? 11.311 3.067 0.464 1.00 98.19 180 ARG A C 1
ATOM 1427 O O . ARG A 1 180 ? 10.960 2.286 -0.419 1.00 98.19 180 ARG A O 1
ATOM 1434 N N . VAL A 1 181 ? 10.556 3.380 1.505 1.00 98.56 181 VAL A N 1
ATOM 1435 C CA . VAL A 1 181 ? 9.182 2.914 1.688 1.00 98.56 181 VAL A CA 1
ATOM 1436 C C . VAL A 1 181 ? 8.294 4.134 1.871 1.00 98.5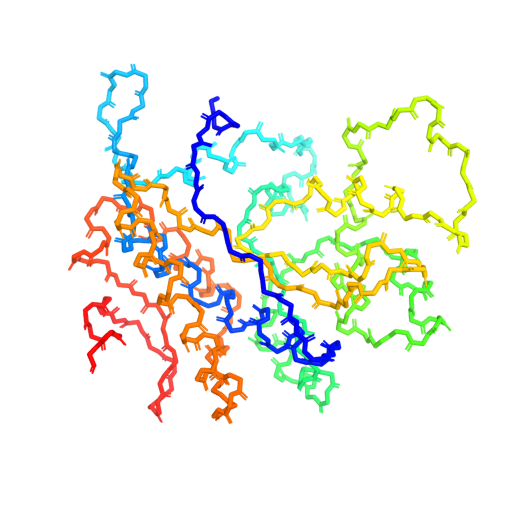6 181 VAL A C 1
ATOM 1438 O O . VAL A 1 181 ? 8.564 4.989 2.712 1.00 98.56 181 VAL A O 1
ATOM 1441 N N . GLU A 1 182 ? 7.258 4.241 1.053 1.00 98.75 182 GLU A N 1
ATOM 1442 C CA . GLU A 1 182 ? 6.291 5.332 1.094 1.00 98.75 182 GLU A CA 1
ATOM 1443 C C . GLU A 1 182 ? 4.966 4.828 1.669 1.00 98.75 182 GLU A C 1
ATOM 1445 O O . GLU A 1 182 ? 4.320 3.964 1.081 1.00 98.75 182 GLU A O 1
ATOM 1450 N N . PHE A 1 183 ? 4.565 5.371 2.815 1.00 98.56 183 PHE A N 1
ATOM 1451 C CA . PHE A 1 183 ? 3.280 5.131 3.466 1.00 98.56 183 PHE A CA 1
ATOM 1452 C C . PHE A 1 183 ? 2.251 6.130 2.930 1.00 98.56 183 PHE A C 1
ATOM 1454 O O . PHE A 1 183 ? 2.461 7.341 3.043 1.00 98.56 183 PHE A O 1
ATOM 1461 N N . ARG A 1 184 ? 1.170 5.650 2.302 1.00 97.75 184 ARG A N 1
ATOM 1462 C CA . ARG A 1 184 ? 0.320 6.480 1.423 1.00 97.75 184 ARG A CA 1
ATOM 1463 C C . ARG A 1 184 ? -1.126 6.611 1.881 1.00 97.75 184 ARG A C 1
ATOM 1465 O O . ARG A 1 184 ? -1.879 7.388 1.292 1.00 97.75 184 ARG A O 1
ATOM 1472 N N . SER A 1 185 ? -1.535 5.828 2.872 1.00 96.19 185 SER A N 1
ATOM 1473 C CA . SER A 1 185 ? -2.939 5.722 3.251 1.00 96.19 185 SER A CA 1
ATOM 1474 C C . SER A 1 185 ? -3.536 6.942 3.968 1.00 96.19 185 SER A C 1
ATOM 1476 O O . SER A 1 185 ? -4.679 7.240 3.626 1.00 96.19 185 SER A O 1
ATOM 1478 N N . PRO A 1 186 ? -2.846 7.692 4.856 1.00 98.06 186 PRO A N 1
ATOM 1479 C CA . PRO A 1 186 ? -3.486 8.722 5.671 1.00 98.06 186 PRO A CA 1
ATOM 1480 C C . PRO A 1 186 ? -4.196 9.805 4.858 1.00 98.06 186 PRO A C 1
ATOM 1482 O O . PRO A 1 186 ? -3.677 10.298 3.849 1.00 98.06 186 PRO A O 1
ATOM 1485 N N . GLU A 1 187 ? -5.366 10.224 5.325 1.00 98.19 187 GLU A N 1
ATOM 1486 C CA . GLU A 1 187 ? -6.029 11.410 4.791 1.00 98.19 187 GLU A CA 1
ATOM 1487 C C . GLU A 1 187 ? -5.280 12.670 5.248 1.00 98.19 187 GLU A C 1
ATOM 1489 O O . GLU A 1 187 ? -4.663 12.706 6.320 1.00 98.19 187 GLU A O 1
ATOM 1494 N N . VAL A 1 188 ? -5.346 13.729 4.441 1.00 97.94 188 VAL A N 1
ATOM 1495 C CA . VAL A 1 188 ? -4.813 15.030 4.857 1.00 97.94 188 VAL A CA 1
ATOM 1496 C C . VAL A 1 188 ? -5.729 15.652 5.910 1.00 97.94 188 VAL A C 1
ATOM 1498 O O . VAL A 1 188 ? -6.950 15.579 5.796 1.00 97.94 188 VAL A O 1
ATOM 1501 N N . GLN A 1 189 ? -5.137 16.286 6.916 1.00 98.31 189 GLN A N 1
ATOM 1502 C CA . GLN A 1 189 ? -5.865 16.982 7.977 1.00 98.31 189 GLN A CA 1
ATOM 1503 C C . GLN A 1 189 ? -5.915 18.488 7.714 1.00 98.31 189 GLN A C 1
ATOM 1505 O O . GLN A 1 189 ? -5.160 19.009 6.889 1.00 98.31 189 GLN A O 1
ATOM 1510 N N . LEU A 1 190 ? -6.794 19.204 8.418 1.00 97.94 190 LEU A N 1
ATOM 1511 C CA . LEU A 1 190 ? -7.001 20.638 8.197 1.00 97.94 190 LEU A CA 1
ATOM 1512 C C . LEU A 1 190 ? -5.800 21.487 8.618 1.00 97.94 190 LEU A C 1
ATOM 1514 O O . LEU A 1 190 ? -5.553 22.527 8.008 1.00 97.94 190 LEU A O 1
ATOM 1518 N N . THR A 1 191 ? -5.074 21.077 9.660 1.00 98.44 191 THR A N 1
ATOM 1519 C CA . THR A 1 191 ? -3.971 21.870 10.213 1.00 98.44 191 THR A CA 1
ATOM 1520 C C . THR A 1 191 ? -2.603 21.248 9.956 1.00 98.44 191 THR A C 1
ATOM 1522 O O . THR A 1 191 ? -2.434 20.027 9.911 1.00 98.44 191 THR A O 1
ATOM 1525 N N . ASP A 1 192 ? -1.582 22.102 9.865 1.00 98.50 192 ASP A N 1
ATOM 1526 C CA . ASP A 1 192 ? -0.185 21.661 9.793 1.00 98.50 192 ASP A CA 1
ATOM 1527 C C . ASP A 1 192 ? 0.205 20.824 11.017 1.00 98.50 192 ASP A C 1
ATOM 1529 O O . ASP A 1 192 ? 0.971 19.873 10.894 1.00 98.50 192 ASP A O 1
ATOM 1533 N N . PHE A 1 193 ? -0.346 21.147 12.193 1.00 98.69 193 PHE A N 1
ATOM 1534 C CA . PHE A 1 193 ? -0.078 20.414 13.429 1.00 98.69 193 PHE A CA 1
ATOM 1535 C C . PHE A 1 193 ? -0.580 18.968 13.363 1.00 98.69 193 PHE A C 1
ATOM 1537 O O . PHE A 1 193 ? 0.172 18.052 13.683 1.00 98.69 193 PHE A O 1
ATOM 1544 N N . GLU A 1 194 ? -1.820 18.746 12.922 1.00 98.62 194 GLU A N 1
ATOM 1545 C CA . GLU A 1 194 ? -2.390 17.398 12.798 1.00 98.62 194 GLU A CA 1
ATOM 1546 C C . GLU A 1 194 ? -1.623 16.561 11.767 1.00 98.62 194 GLU A C 1
ATOM 1548 O O . GLU A 1 194 ? -1.268 15.412 12.033 1.00 98.62 194 GLU A O 1
ATOM 1553 N N . ASN A 1 195 ? -1.285 17.152 10.615 1.00 98.62 195 ASN A N 1
ATOM 1554 C CA . ASN A 1 195 ? -0.474 16.472 9.606 1.00 98.62 195 ASN A CA 1
ATOM 1555 C C . ASN A 1 195 ? 0.942 16.168 10.124 1.00 98.62 195 ASN A C 1
ATOM 1557 O O . ASN A 1 195 ? 1.435 15.056 9.939 1.00 98.62 195 ASN A O 1
ATOM 1561 N N . ALA A 1 196 ? 1.584 17.109 10.825 1.00 98.62 196 ALA A N 1
ATOM 1562 C CA . ALA A 1 196 ? 2.885 16.885 11.451 1.00 98.62 196 ALA A CA 1
ATOM 1563 C C . ALA A 1 196 ? 2.831 15.779 12.516 1.00 98.62 196 ALA A C 1
ATOM 1565 O O . ALA A 1 196 ? 3.758 14.973 12.594 1.00 98.62 196 ALA A O 1
ATOM 1566 N N . ALA A 1 197 ? 1.747 15.695 13.294 1.00 98.56 197 ALA A N 1
ATOM 1567 C CA . ALA A 1 197 ? 1.538 14.633 14.274 1.00 98.56 197 ALA A CA 1
ATOM 1568 C C . ALA A 1 197 ? 1.427 13.256 13.602 1.00 98.56 197 ALA A C 1
ATOM 1570 O O . ALA A 1 197 ? 2.114 12.326 14.018 1.00 98.56 197 ALA A O 1
ATOM 1571 N N . ILE A 1 198 ? 0.649 13.132 12.520 1.00 98.56 198 ILE A N 1
ATOM 1572 C CA . ILE A 1 198 ? 0.553 11.888 11.735 1.00 98.56 198 ILE A CA 1
ATOM 1573 C C . ILE A 1 198 ? 1.932 11.470 11.212 1.00 98.56 198 ILE A C 1
ATOM 1575 O O . ILE A 1 198 ? 2.338 10.319 11.381 1.00 98.56 198 ILE A O 1
ATOM 1579 N N . ILE A 1 199 ? 2.676 12.409 10.618 1.00 98.69 199 ILE A N 1
ATOM 1580 C CA . ILE A 1 199 ? 4.013 12.152 10.067 1.00 98.69 199 ILE A CA 1
ATOM 1581 C C . ILE A 1 199 ? 4.978 11.691 11.168 1.00 98.69 199 ILE A C 1
ATOM 1583 O O . ILE A 1 199 ? 5.691 10.699 10.991 1.00 98.69 199 ILE A O 1
ATOM 1587 N N . ALA A 1 200 ? 4.991 12.384 12.309 1.00 98.62 200 ALA A N 1
ATOM 1588 C CA . ALA A 1 200 ? 5.838 12.043 13.446 1.00 98.62 200 ALA A CA 1
ATOM 1589 C C . ALA A 1 200 ? 5.493 10.658 14.014 1.00 98.62 200 ALA A C 1
ATOM 1591 O O . ALA A 1 200 ? 6.398 9.856 14.247 1.00 98.62 200 ALA A O 1
ATOM 1592 N N . THR A 1 201 ? 4.204 10.340 14.163 1.00 98.50 201 THR A N 1
ATOM 1593 C CA . THR A 1 201 ? 3.753 9.026 14.634 1.00 98.50 201 THR A CA 1
ATOM 1594 C C . THR A 1 201 ? 4.185 7.916 13.681 1.00 98.50 201 THR A C 1
ATOM 1596 O O . THR A 1 201 ? 4.789 6.948 14.134 1.00 98.50 201 THR A O 1
ATOM 1599 N N . ILE A 1 202 ? 3.974 8.062 12.365 1.00 98.62 202 ILE A N 1
ATOM 1600 C CA . ILE A 1 202 ? 4.430 7.071 11.371 1.00 98.62 202 ILE A CA 1
ATOM 1601 C C . ILE A 1 202 ? 5.946 6.871 11.469 1.00 98.62 202 ILE A C 1
ATOM 1603 O O . ILE A 1 202 ? 6.421 5.736 11.464 1.00 98.62 202 ILE A O 1
ATOM 1607 N N . ARG A 1 203 ? 6.720 7.956 11.605 1.00 98.50 203 ARG A N 1
ATOM 1608 C CA . ARG A 1 203 ? 8.183 7.880 11.711 1.00 98.50 203 ARG A CA 1
ATOM 1609 C C . ARG A 1 203 ? 8.649 7.123 12.956 1.00 98.50 203 ARG A C 1
ATOM 1611 O O . ARG A 1 203 ? 9.584 6.326 12.838 1.00 98.50 203 ARG A O 1
ATOM 1618 N N . VAL A 1 204 ? 8.037 7.390 14.112 1.00 98.50 204 VAL A N 1
ATOM 1619 C CA . VAL A 1 204 ? 8.366 6.734 15.389 1.00 98.50 204 VAL A CA 1
ATOM 1620 C C . VAL A 1 204 ? 7.941 5.269 15.363 1.00 98.50 204 VAL A C 1
ATOM 1622 O O . VAL A 1 204 ? 8.746 4.405 15.691 1.00 98.50 204 VAL A O 1
ATOM 1625 N N . VAL A 1 205 ? 6.727 4.968 14.894 1.00 98.12 205 VAL A N 1
ATOM 1626 C CA . VAL A 1 205 ? 6.236 3.588 14.747 1.00 98.12 205 VAL A CA 1
ATOM 1627 C C . VAL A 1 205 ? 7.152 2.781 13.827 1.00 98.12 205 VAL A C 1
ATOM 1629 O O . VAL A 1 205 ? 7.554 1.678 14.182 1.00 98.12 205 VAL A O 1
ATOM 1632 N N . ALA A 1 206 ? 7.562 3.349 12.690 1.00 98.50 206 ALA A N 1
ATOM 1633 C CA . ALA A 1 206 ? 8.515 2.711 11.785 1.00 98.50 206 ALA A CA 1
ATOM 1634 C C . ALA A 1 206 ? 9.858 2.412 12.459 1.00 98.50 206 ALA A C 1
ATOM 1636 O O . ALA A 1 206 ? 10.435 1.350 12.240 1.00 98.50 206 ALA A O 1
ATOM 1637 N N . GLN A 1 207 ? 10.355 3.344 13.279 1.00 98.25 207 GLN A N 1
ATOM 1638 C CA . GLN A 1 207 ? 11.601 3.158 14.016 1.00 98.25 207 GLN A CA 1
ATOM 1639 C C . GLN A 1 207 ? 11.491 1.997 15.005 1.00 98.25 207 GLN A C 1
ATOM 1641 O O . GLN A 1 207 ? 12.330 1.105 14.966 1.00 98.25 207 GLN A O 1
ATOM 1646 N N . VAL A 1 208 ? 10.434 1.974 15.820 1.00 98.38 208 VAL A N 1
ATOM 1647 C CA . VAL A 1 208 ? 10.199 0.911 16.807 1.00 98.38 208 VAL A CA 1
ATOM 1648 C C . VAL A 1 208 ? 10.054 -0.448 16.124 1.00 98.38 208 VAL A C 1
ATOM 1650 O O . VAL A 1 208 ? 10.688 -1.409 16.538 1.00 98.38 208 VAL A O 1
ATOM 1653 N N . ILE A 1 209 ? 9.284 -0.529 15.036 1.00 97.88 209 ILE A N 1
ATOM 1654 C CA . ILE A 1 209 ? 9.116 -1.766 14.260 1.00 97.88 209 ILE A CA 1
ATOM 1655 C C . ILE A 1 209 ? 10.459 -2.315 13.778 1.00 97.88 209 ILE A C 1
ATOM 1657 O O . ILE A 1 209 ? 10.710 -3.514 13.882 1.00 97.88 209 ILE A O 1
ATOM 1661 N N . VAL A 1 210 ? 11.315 -1.445 13.243 1.00 97.69 210 VAL A N 1
ATOM 1662 C CA . VAL A 1 210 ? 12.627 -1.828 12.716 1.00 97.69 210 VAL A CA 1
ATOM 1663 C C . VAL A 1 210 ? 13.601 -2.198 13.835 1.00 97.69 210 VAL A C 1
ATOM 1665 O O . VAL A 1 210 ? 14.336 -3.172 13.690 1.00 97.69 210 VAL A O 1
ATOM 1668 N N . GLU A 1 211 ? 13.634 -1.449 14.934 1.00 97.75 211 GLU A N 1
ATOM 1669 C CA . GLU A 1 211 ? 14.552 -1.699 16.052 1.00 97.75 211 GLU A CA 1
ATOM 1670 C C . GLU A 1 211 ? 14.187 -2.979 16.813 1.00 97.75 211 GLU A C 1
ATOM 1672 O O . GLU A 1 211 ? 15.061 -3.799 17.083 1.00 97.75 211 GLU A O 1
ATOM 1677 N N . GLU A 1 212 ? 12.896 -3.191 17.066 1.00 97.62 212 GLU A N 1
ATOM 1678 C CA . GLU A 1 212 ? 12.376 -4.331 17.830 1.00 97.62 212 GLU A CA 1
ATOM 1679 C C . GLU A 1 212 ? 12.013 -5.538 16.946 1.00 97.62 212 GLU A C 1
ATOM 1681 O O . GLU A 1 212 ? 11.570 -6.567 17.451 1.00 97.62 212 GLU A O 1
ATOM 1686 N N . GLN A 1 213 ? 12.191 -5.430 15.622 1.00 96.50 213 GLN A N 1
ATOM 1687 C CA . GLN A 1 213 ? 11.858 -6.479 14.647 1.00 96.50 213 GLN A CA 1
ATOM 1688 C C . GLN A 1 213 ? 10.411 -6.992 14.797 1.00 96.50 213 GLN A C 1
ATOM 1690 O O . GLN A 1 213 ? 10.145 -8.196 14.778 1.00 96.50 213 GLN A O 1
ATOM 1695 N N . ILE A 1 214 ? 9.458 -6.065 14.950 1.00 96.50 214 ILE A N 1
ATOM 1696 C CA . ILE A 1 214 ? 8.043 -6.392 15.175 1.00 96.50 214 ILE A CA 1
ATOM 1697 C C . ILE A 1 214 ? 7.418 -6.940 13.891 1.00 96.50 214 ILE A C 1
ATOM 1699 O O . ILE A 1 214 ? 7.356 -6.255 12.874 1.00 96.50 214 ILE A O 1
ATOM 1703 N N . ASP A 1 215 ? 6.896 -8.161 13.971 1.00 96.00 215 ASP A N 1
ATOM 1704 C CA . ASP A 1 215 ? 6.254 -8.862 12.862 1.00 96.00 215 ASP A CA 1
ATOM 1705 C C . ASP A 1 215 ? 4.722 -8.842 12.990 1.00 96.00 215 ASP A C 1
ATOM 1707 O O . ASP A 1 215 ? 4.119 -9.701 13.643 1.00 96.00 215 ASP A O 1
ATOM 1711 N N . LEU A 1 216 ? 4.101 -7.873 12.323 1.00 97.25 216 LEU A N 1
ATOM 1712 C CA . LEU A 1 216 ? 2.658 -7.641 12.265 1.00 97.25 216 LEU A CA 1
ATOM 1713 C C . LEU A 1 216 ? 1.962 -8.412 11.139 1.00 97.25 216 LEU A C 1
ATOM 1715 O O . LEU A 1 216 ? 0.738 -8.349 11.050 1.00 97.25 216 LEU A O 1
ATOM 1719 N N . VAL A 1 217 ? 2.708 -9.119 10.283 1.00 97.69 217 VAL A N 1
ATOM 1720 C CA . VAL A 1 217 ? 2.173 -9.745 9.065 1.00 97.69 217 VAL A CA 1
ATOM 1721 C C . VAL A 1 217 ? 1.007 -10.684 9.387 1.00 97.69 217 VAL A C 1
ATOM 1723 O O . VAL A 1 217 ? 1.111 -11.573 10.238 1.00 97.69 217 VAL A O 1
ATOM 1726 N N . ILE A 1 218 ? -0.088 -10.479 8.659 1.00 98.25 218 ILE A N 1
ATOM 1727 C CA . ILE A 1 218 ? -1.309 -11.293 8.616 1.00 98.25 218 ILE A CA 1
ATOM 1728 C C . ILE A 1 218 ? -1.600 -11.650 7.151 1.00 98.25 218 ILE A C 1
ATOM 1730 O O . ILE A 1 218 ? -1.036 -10.991 6.284 1.00 98.25 218 ILE A O 1
ATOM 1734 N N . PRO A 1 219 ? -2.462 -12.635 6.842 1.00 98.56 219 PRO A N 1
ATOM 1735 C CA . PRO A 1 219 ? -2.848 -12.915 5.458 1.00 98.56 219 PRO A CA 1
ATOM 1736 C C . PRO A 1 219 ? -3.344 -11.677 4.696 1.00 98.56 219 PRO A C 1
ATOM 1738 O O . PRO A 1 219 ? -4.067 -10.850 5.260 1.00 98.56 219 PRO A O 1
ATOM 1741 N N . VAL A 1 220 ? -2.966 -11.546 3.420 1.00 98.38 220 VAL A N 1
ATOM 1742 C CA . VAL A 1 220 ? -3.331 -10.409 2.556 1.00 98.38 220 VAL A CA 1
ATOM 1743 C C . VAL A 1 220 ? -4.846 -10.262 2.478 1.00 98.38 220 VAL A C 1
ATOM 1745 O O . VAL A 1 220 ? -5.342 -9.140 2.565 1.00 98.38 220 VAL A O 1
ATOM 1748 N N . SER A 1 221 ? -5.599 -11.362 2.422 1.00 98.19 221 SER A N 1
ATOM 1749 C CA . SER A 1 221 ? -7.067 -11.313 2.455 1.00 98.19 221 SER A CA 1
ATOM 1750 C C . SER A 1 221 ? -7.627 -10.590 3.694 1.00 98.19 221 SER A C 1
ATOM 1752 O O . SER A 1 221 ? -8.661 -9.921 3.618 1.00 98.19 221 SER A O 1
ATOM 1754 N N . LEU A 1 222 ? -6.932 -10.654 4.837 1.00 98.62 222 LEU A N 1
ATOM 1755 C CA . LEU A 1 222 ? -7.301 -9.923 6.052 1.00 98.62 222 LEU A CA 1
ATOM 1756 C C . LEU A 1 222 ? -6.879 -8.451 5.994 1.00 98.62 222 LEU A C 1
ATOM 1758 O O . LEU A 1 222 ? -7.608 -7.596 6.500 1.00 98.62 222 LEU A O 1
ATOM 1762 N N . CYS A 1 223 ? -5.746 -8.138 5.357 1.00 98.06 223 CYS A N 1
ATOM 1763 C CA . CYS A 1 223 ? -5.363 -6.755 5.057 1.00 98.06 223 CYS A CA 1
ATOM 1764 C C . CYS A 1 223 ? -6.395 -6.078 4.146 1.00 98.06 223 CYS A C 1
ATOM 1766 O O . CYS A 1 223 ? -6.765 -4.935 4.396 1.00 98.06 223 CYS A O 1
ATOM 1768 N N . GLU A 1 224 ? -6.915 -6.785 3.143 1.00 96.50 224 GLU A N 1
ATOM 1769 C CA . GLU A 1 224 ? -7.979 -6.285 2.267 1.00 96.50 224 GLU A CA 1
ATOM 1770 C C . GLU A 1 224 ? -9.304 -6.109 3.011 1.00 96.50 224 GLU A C 1
ATOM 1772 O O . GLU A 1 224 ? -9.988 -5.101 2.837 1.00 96.50 224 GLU A O 1
ATOM 1777 N N . ALA A 1 225 ? -9.654 -7.043 3.901 1.00 98.12 225 ALA A N 1
ATOM 1778 C CA . ALA A 1 225 ? -10.821 -6.879 4.763 1.00 98.12 225 ALA A CA 1
ATOM 1779 C C . ALA A 1 225 ? -10.692 -5.638 5.667 1.00 98.12 225 ALA A C 1
ATOM 1781 O O . ALA A 1 225 ? -11.667 -4.913 5.868 1.00 98.12 225 ALA A O 1
ATOM 1782 N N . ASN A 1 226 ? -9.491 -5.373 6.189 1.00 98.56 226 ASN A N 1
ATOM 1783 C CA . ASN A 1 226 ? -9.204 -4.166 6.959 1.00 98.56 226 ASN A CA 1
ATOM 1784 C C . ASN A 1 226 ? -9.281 -2.902 6.104 1.00 98.56 226 ASN A C 1
ATOM 1786 O O . ASN A 1 226 ? -9.781 -1.887 6.576 1.00 98.56 226 ASN A O 1
ATOM 1790 N N . ASP A 1 227 ? -8.782 -2.951 4.873 1.00 97.38 227 ASP A N 1
ATOM 1791 C CA . ASP A 1 227 ? -8.820 -1.833 3.937 1.00 97.38 227 ASP A CA 1
ATOM 1792 C C . ASP A 1 227 ? -10.262 -1.407 3.626 1.00 97.38 227 ASP A C 1
ATOM 1794 O O . ASP A 1 227 ? -10.610 -0.234 3.784 1.00 97.38 227 ASP A O 1
ATOM 1798 N N . VAL A 1 228 ? -11.147 -2.370 3.351 1.00 96.69 228 VAL A N 1
ATOM 1799 C CA . VAL A 1 228 ? -12.589 -2.110 3.207 1.00 96.69 228 VAL A CA 1
ATOM 1800 C C . VAL A 1 228 ? -13.171 -1.523 4.497 1.00 96.69 228 VAL A C 1
ATOM 1802 O O . VAL A 1 228 ? -13.784 -0.454 4.461 1.00 96.69 228 VAL A O 1
ATOM 1805 N N . ALA A 1 229 ? -12.928 -2.171 5.641 1.00 98.19 229 ALA A N 1
ATOM 1806 C CA . ALA A 1 229 ? -13.456 -1.737 6.936 1.00 98.19 229 ALA A CA 1
ATOM 1807 C C . ALA A 1 229 ? -12.978 -0.332 7.337 1.00 98.19 229 ALA A C 1
ATOM 1809 O O . ALA A 1 229 ? -13.702 0.403 7.998 1.00 98.19 229 ALA A O 1
ATOM 1810 N N . SER A 1 230 ? -11.772 0.067 6.923 1.00 98.06 230 SER A N 1
ATOM 1811 C CA . SER A 1 230 ? -11.193 1.366 7.277 1.00 98.06 230 SER A CA 1
ATOM 1812 C C . SER A 1 230 ? -11.928 2.562 6.685 1.00 98.06 230 SER A C 1
ATOM 1814 O O . SER A 1 230 ? -11.781 3.677 7.180 1.00 98.06 230 SER A O 1
ATOM 1816 N N . SER A 1 231 ? -12.706 2.328 5.629 1.00 97.25 231 SER A N 1
ATOM 1817 C CA . SER A 1 231 ? -13.444 3.372 4.928 1.00 97.25 231 SER A CA 1
ATOM 1818 C C . SER A 1 231 ? -14.896 3.490 5.383 1.00 97.25 231 SER A C 1
ATOM 1820 O O . SER A 1 231 ? -15.538 4.484 5.052 1.00 97.25 231 SER A O 1
ATOM 1822 N N . GLU A 1 232 ? -15.419 2.498 6.111 1.00 97.81 232 GLU A N 1
ATOM 1823 C CA . GLU A 1 232 ? -16.794 2.491 6.621 1.00 97.81 232 GLU A CA 1
ATOM 1824 C C . GLU A 1 232 ? -17.050 3.685 7.553 1.00 97.81 232 GLU A C 1
ATOM 1826 O O . GLU A 1 232 ? -16.148 4.155 8.255 1.00 97.81 232 GLU A O 1
ATOM 1831 N N . ARG A 1 233 ? -18.296 4.176 7.579 1.00 97.12 233 ARG A N 1
ATOM 1832 C CA . ARG A 1 233 ? -18.694 5.230 8.518 1.00 97.12 233 ARG A CA 1
ATOM 1833 C C . ARG A 1 233 ? -18.397 4.817 9.963 1.00 97.12 233 ARG A C 1
ATOM 1835 O O . ARG A 1 233 ? -18.728 3.707 10.378 1.00 97.12 233 ARG A O 1
ATOM 1842 N N . ASP A 1 234 ? -17.827 5.738 10.732 1.00 97.56 234 ASP A N 1
ATOM 1843 C CA . ASP A 1 234 ? -17.439 5.577 12.135 1.00 97.56 234 ASP A CA 1
ATOM 1844 C C . ASP A 1 234 ? -16.360 4.499 12.378 1.00 97.56 234 ASP A C 1
ATOM 1846 O O . ASP A 1 234 ? -16.157 4.075 13.523 1.00 97.56 234 ASP A O 1
ATOM 1850 N N . ALA A 1 235 ? -15.611 4.076 11.349 1.00 98.12 235 ALA A N 1
ATOM 1851 C CA . ALA A 1 235 ? -14.583 3.034 11.468 1.00 98.12 235 ALA A CA 1
ATOM 1852 C C . ALA A 1 235 ? -13.514 3.346 12.532 1.00 98.12 235 ALA A C 1
ATOM 1854 O O . ALA A 1 235 ? -13.061 2.441 13.236 1.00 98.12 235 ALA A O 1
ATOM 1855 N N . ALA A 1 236 ? -13.156 4.621 12.718 1.00 97.25 236 ALA A N 1
ATOM 1856 C CA . ALA A 1 236 ? -12.213 5.047 13.755 1.00 97.25 236 ALA A CA 1
ATOM 1857 C C . ALA A 1 236 ? -12.684 4.703 15.184 1.00 97.25 236 ALA A C 1
ATOM 1859 O O . ALA A 1 236 ? -11.870 4.419 16.062 1.00 97.25 236 ALA A O 1
ATOM 1860 N N . SER A 1 237 ? -14.000 4.740 15.422 1.00 96.50 237 SER A N 1
ATOM 1861 C CA . SER A 1 237 ? -14.597 4.577 16.755 1.00 96.50 237 SER A CA 1
ATOM 1862 C C . SER A 1 237 ? -15.195 3.188 16.977 1.00 96.50 237 SER A C 1
ATOM 1864 O O . SER A 1 237 ? -15.110 2.649 18.080 1.00 96.50 237 SER A O 1
ATOM 1866 N N . LEU A 1 238 ? -15.817 2.615 15.944 1.00 97.25 238 LEU A N 1
ATOM 1867 C CA . LEU A 1 238 ? -16.615 1.387 16.017 1.00 97.25 238 LEU A CA 1
ATOM 1868 C C . LEU A 1 238 ? -16.042 0.241 15.169 1.00 97.25 238 LEU A C 1
ATOM 1870 O O . LEU A 1 238 ? -16.496 -0.898 15.296 1.00 97.25 238 LEU A O 1
ATOM 1874 N N . GLY A 1 239 ? -15.056 0.527 14.316 1.00 97.25 239 GLY A N 1
ATOM 1875 C CA . GLY A 1 239 ? -14.490 -0.430 13.373 1.00 97.25 239 GLY A CA 1
ATOM 1876 C C . GLY A 1 239 ? -13.752 -1.585 14.050 1.00 97.25 239 GLY A C 1
ATOM 1877 O O . GLY A 1 239 ? -13.092 -1.437 15.085 1.00 97.25 239 GLY A O 1
ATOM 1878 N N . LEU A 1 240 ? -13.861 -2.757 13.425 1.00 98.25 240 LEU A N 1
ATOM 1879 C CA . LEU A 1 240 ? -13.229 -4.001 13.850 1.00 98.25 240 LEU A CA 1
ATOM 1880 C C . LEU A 1 240 ? -12.198 -4.440 12.815 1.00 98.25 240 LEU A C 1
ATOM 1882 O O . LEU A 1 240 ? -12.572 -4.795 11.693 1.00 98.25 240 LEU A O 1
ATOM 1886 N N . PHE A 1 241 ? -10.940 -4.531 13.233 1.00 98.62 241 PHE A N 1
ATOM 1887 C CA . PHE A 1 241 ? -9.806 -4.824 12.364 1.00 98.62 241 PHE A CA 1
ATOM 1888 C C . PHE A 1 241 ? -9.111 -6.117 12.780 1.00 98.62 241 PHE A C 1
ATOM 1890 O O . PHE A 1 241 ? -9.009 -6.437 13.967 1.00 98.62 241 PHE A O 1
ATOM 1897 N N . TRP A 1 242 ? -8.646 -6.872 11.792 1.00 98.62 242 TRP A N 1
ATOM 1898 C CA . TRP A 1 242 ? -7.741 -7.996 11.972 1.00 98.62 242 TRP A CA 1
ATOM 1899 C C . TRP A 1 242 ? -6.358 -7.486 12.342 1.00 98.62 242 TRP A C 1
ATOM 1901 O O . TRP A 1 242 ? -5.791 -6.649 11.645 1.00 98.62 242 TRP A O 1
ATOM 1911 N N . PHE A 1 243 ? -5.811 -7.993 13.437 1.00 98.06 243 PHE A N 1
ATOM 1912 C CA . PHE A 1 243 ? -4.493 -7.602 13.907 1.00 98.06 243 PHE A CA 1
ATOM 1913 C C . PHE A 1 243 ? -3.799 -8.781 14.578 1.00 98.06 243 PHE A C 1
ATOM 1915 O O . PHE A 1 243 ? -4.457 -9.653 15.157 1.00 98.06 243 PHE A O 1
ATOM 1922 N N . LYS A 1 244 ? -2.470 -8.801 14.483 1.00 96.81 244 LYS A N 1
ATOM 1923 C CA . LYS A 1 244 ? -1.613 -9.799 15.116 1.00 96.81 244 LYS A CA 1
ATOM 1924 C C . LYS A 1 244 ? -0.987 -9.214 16.373 1.00 96.81 244 LYS A C 1
ATOM 1926 O O . LYS A 1 244 ? -0.274 -8.219 16.305 1.00 96.81 244 LYS A O 1
ATOM 1931 N N . ASP A 1 245 ? -1.225 -9.865 17.501 1.00 91.50 245 ASP A N 1
ATOM 1932 C CA . ASP A 1 245 ? -0.528 -9.599 18.758 1.00 91.50 245 ASP A CA 1
ATOM 1933 C C . ASP A 1 245 ? 0.170 -10.875 19.268 1.00 91.50 245 ASP A C 1
ATOM 1935 O O . ASP A 1 245 ? 0.336 -11.856 18.538 1.00 91.50 245 ASP A O 1
ATOM 1939 N N . THR A 1 246 ? 0.580 -10.880 20.537 1.00 89.69 246 THR A N 1
ATOM 1940 C CA . THR A 1 246 ? 1.229 -12.033 21.182 1.00 89.69 246 THR A CA 1
ATOM 1941 C C . THR A 1 246 ? 0.326 -13.263 21.323 1.00 89.69 246 THR A C 1
ATOM 1943 O O . THR A 1 246 ? 0.835 -14.364 21.518 1.00 89.69 246 THR A O 1
ATOM 1946 N N . SER A 1 247 ? -0.996 -13.103 21.217 1.00 90.75 247 SER A N 1
ATOM 1947 C CA . SER A 1 247 ? -1.984 -14.188 21.241 1.00 90.75 247 SER A CA 1
ATOM 1948 C C . SER A 1 247 ? -2.314 -14.743 19.850 1.00 90.75 247 SER A C 1
ATOM 1950 O O . SER A 1 247 ? -2.978 -15.775 19.747 1.00 90.75 247 SER A O 1
ATOM 1952 N N . GLY A 1 248 ? -1.825 -14.097 18.786 1.00 95.00 248 GLY A N 1
ATOM 1953 C CA . GLY A 1 248 ? -2.052 -14.477 17.394 1.00 95.00 248 GLY A CA 1
ATOM 1954 C C . GLY A 1 248 ? -2.922 -13.474 16.636 1.00 95.00 248 GLY A C 1
ATOM 1955 O O . GLY A 1 248 ? -3.062 -12.314 17.022 1.00 95.00 248 GLY A O 1
ATOM 1956 N N . VAL A 1 249 ? -3.488 -13.917 15.511 1.00 97.88 249 VAL A N 1
ATOM 1957 C CA . VAL A 1 249 ? -4.326 -13.076 14.644 1.00 97.88 249 VAL A CA 1
ATOM 1958 C C . VAL A 1 249 ? -5.773 -13.113 15.120 1.00 97.88 249 VAL A C 1
ATOM 1960 O O . VAL A 1 249 ? -6.364 -14.181 15.264 1.00 97.88 249 VAL A O 1
ATOM 1963 N N . SER A 1 250 ? -6.371 -11.945 15.344 1.00 97.75 250 SER A N 1
ATOM 1964 C CA . SER A 1 250 ? -7.779 -11.838 15.741 1.00 97.75 250 SER A CA 1
ATOM 1965 C C . SER A 1 250 ? -8.401 -10.525 15.279 1.00 97.75 250 SER A C 1
ATOM 1967 O O . SER A 1 250 ? -7.699 -9.539 15.059 1.00 97.75 250 SER A O 1
ATOM 1969 N N . ARG A 1 251 ? -9.730 -10.510 15.142 1.00 97.94 251 ARG A N 1
ATOM 1970 C CA . ARG A 1 251 ? -10.494 -9.309 14.793 1.00 97.94 251 ARG A CA 1
ATOM 1971 C C . ARG A 1 251 ? -10.966 -8.597 16.058 1.00 97.94 251 ARG A C 1
ATOM 1973 O O . ARG A 1 251 ? -11.616 -9.220 16.896 1.00 97.94 251 ARG A O 1
ATOM 1980 N N . ARG A 1 252 ? -10.659 -7.308 16.202 1.00 97.19 252 ARG A N 1
ATOM 1981 C CA . ARG A 1 252 ? -10.923 -6.547 17.435 1.00 97.19 252 ARG A CA 1
ATOM 1982 C C . ARG A 1 252 ? -11.109 -5.045 17.182 1.00 97.19 252 ARG A C 1
ATOM 1984 O O . ARG A 1 252 ? -10.749 -4.575 16.103 1.00 97.19 252 ARG A O 1
ATOM 1991 N N . PRO A 1 253 ? -11.683 -4.292 18.141 1.00 97.75 253 PRO A N 1
ATOM 1992 C CA . PRO A 1 253 ? -11.865 -2.851 17.998 1.00 97.75 253 PRO A CA 1
ATOM 1993 C C . PRO A 1 253 ? -10.537 -2.123 17.812 1.00 97.75 253 PRO A C 1
ATOM 1995 O O . PRO A 1 253 ? -9.555 -2.466 18.472 1.00 97.75 253 PRO A O 1
ATOM 1998 N N . LEU A 1 254 ? -10.525 -1.081 16.979 1.00 96.69 254 LEU A N 1
ATOM 1999 C CA . LEU A 1 254 ? -9.331 -0.260 16.752 1.00 96.69 254 LEU A CA 1
ATOM 2000 C C . LEU A 1 254 ? -8.753 0.305 18.056 1.00 96.69 254 LEU A C 1
ATOM 2002 O O . LEU A 1 254 ? -7.549 0.241 18.282 1.00 96.69 254 LEU A O 1
ATOM 2006 N N . SER A 1 255 ? -9.614 0.764 18.964 1.00 94.69 255 SER A N 1
ATOM 2007 C CA . SER A 1 255 ? -9.214 1.255 20.287 1.00 94.69 255 SER A CA 1
ATOM 2008 C C . SER A 1 255 ? -8.449 0.223 21.122 1.00 94.69 255 SER A C 1
ATOM 2010 O O . SER A 1 255 ? -7.563 0.604 21.875 1.00 94.69 255 SER A O 1
ATOM 2012 N N . SER A 1 256 ? -8.749 -1.070 20.960 1.00 95.12 256 SER A N 1
ATOM 2013 C CA . SER A 1 256 ? -8.044 -2.165 21.638 1.00 95.12 256 SER A CA 1
ATOM 2014 C C . SER A 1 256 ? -6.718 -2.536 20.971 1.00 95.12 256 SER A C 1
ATOM 2016 O O . SER A 1 256 ? -5.905 -3.200 21.603 1.00 95.12 256 SER A O 1
ATOM 2018 N N . ILE A 1 257 ? -6.517 -2.191 19.697 1.00 95.25 257 ILE A N 1
ATOM 2019 C CA . ILE A 1 257 ? -5.238 -2.399 18.994 1.00 95.25 257 ILE A CA 1
ATOM 2020 C C . ILE A 1 257 ? -4.229 -1.326 19.412 1.00 95.25 257 ILE A C 1
ATOM 2022 O O . ILE A 1 257 ? -3.033 -1.587 19.470 1.00 95.25 257 ILE A O 1
ATOM 2026 N N . LEU A 1 258 ? -4.718 -0.116 19.690 1.00 89.81 258 LEU A N 1
ATOM 2027 C CA . LEU A 1 258 ? -3.899 1.055 20.003 1.00 89.81 258 LEU A CA 1
ATOM 2028 C C . LEU A 1 258 ? -3.567 1.204 21.499 1.00 89.81 258 LEU A C 1
ATOM 2030 O O . LEU A 1 258 ? -2.805 2.104 21.848 1.00 89.81 258 LEU A O 1
ATOM 2034 N N . SER A 1 259 ? -4.165 0.376 22.363 1.00 83.62 259 SER A N 1
ATOM 2035 C CA . SER A 1 259 ? -3.985 0.372 23.825 1.00 83.62 259 SER A CA 1
ATOM 2036 C C . SER A 1 259 ? -2.915 -0.612 24.277 1.00 83.62 259 SER A C 1
ATOM 2038 O O . SER A 1 259 ? -2.086 -0.219 25.124 1.00 83.62 259 SER A O 1
#

Organism: Noctiluca scintillans (NCBI:txid2966)

pLDDT: mean 95.15, std 4.35, range [69.56, 98.75]

Foldseek 3Di:
DQPPAFFQKEKDFDPADQLLLLLLQVLLQCLLLQLLQQQDPQDDPNDGHQWRGRLVVNQPPQQPDDPVCVVPAVGRLRAADQARQHPVCLVPVVVRCQASVDDADFQPVQLVVCVVVPNGNSVSRRLRRLVSDDQPDDDPVRPDDDPQWADVVSCSSQVSRHHQKHWDAQRGPPDPGHTMIMHTRHHDDPDPVVSVVSNVVSVVVSVCCSVVVDDWGDHSVQSRVSNVQSTGPPCNPANWGWTQDPVGTDTGRSVVVVD